Protein 8S4J (pdb70)

B-factor: mean 28.09, std 8.61, range [16.23, 78.94]

Secondary structure (DSSP, 8-state):
--SSEEEEE---TTSSHHHHHHHHHHHHHTTHHHH--EEEEE--S-HHHHHHHHHHTS-SEEEEEHHHHHHHHHT-GGGTTT---TTEEEEEEEEEEEEEEEE-TTS---SGGGGTTSEEE---TT-HHHHHHHHHHHHHT--GGGSSEEE---HHHHHHHHHTTS-SEEEEE--SS-HHHHHHHHHH--EEE---SHHHHHHHHH-TT-EEEEEPTTSSTT--S-EEEEEEEEEEEEETTS-HHHHHHHHHHHHTTHHHHTTSSGGGTT--HHHHHHTT--SPBPHHHHHHHHHTTS--

Radius of gyration: 18.7 Å; Cα contacts (8 Å, |Δi|>4): 759; chains: 1; bounding box: 45×55×41 Å

Nearest PDB structures (foldseek):
  8s4j-assembly1_A  TM=1.003E+00  e=7.486E-71  Vibrio cholerae
  1us5-assembly1_A  TM=9.492E-01  e=5.398E-37  Thermus thermophilus HB8
  4ddd-assembly1_A  TM=9.194E-01  e=1.139E-36  Ehrlichia chaffeensis str. Arkansas
  5me4-assembly1_A  TM=6.360E-01  e=2.686E-08  Stutzerimonas stutzeri
  5wtd-assembly1_A  TM=3.819E-01  e=2.369E-06  Homo sapiens

Sequence (300 aa):
RAQDFITTIGTGSSVTGVYYPTGGAICKLVNKDRKDHNIRCSSVESSTGGSIYNVNTIRSGELDFGIVQSDWQYHGYNGTSEFAEQQGPYKKLRAVFSMHTEPFNIIARADSGIENVKKDLAGKRVNIGNPGSGDRATMQVVMDAFGWNNDSFKLAAEELKGSERSSQQALCCDDNNKIDAFIIYMVGHPNGAIKEEATTTTSSCCAAAAKLVPATGPPEIEKIVANNPYYYAYSVVVPAGMYSSGTDQEVKSFGVAATLVTTEEVSEAVVYNLTKAVFENFDTFTRLHPAFANLKKEDMVTAGNSIPPLHPGAVKYYKEAGLIK

Solvent-accessible surface area: 12190 Å² total

InterPro domains:
  IPR011852 TRAP transporter solute receptor, TAXI family [PF16868] (36-325)
  IPR011852 TRAP transporter solute receptor, TAXI family [PTHR42941] (4-326)
  IPR011852 TRAP transporter solute receptor, TAXI family [TIGR02122] (16-325)

Organism: Vibrio cholerae (NCBI:txid666)

Structure (mmCIF, N/CA/C/O backbone):
data_8S4J
#
_entry.id   8S4J
#
_cell.length_a   126.660
_cell.length_b   126.660
_cell.length_c   180.280
_cell.angle_alpha   90.000
_cell.angle_beta   90.000
_cell.angle_gamma   120.000
#
_symmetry.space_group_name_H-M   'H 3 2'
#
loop_
_entity.id
_entity.type
_entity.pdbx_description
1 polymer 'TAXI family TRAP transporter solute-binding subunit'
2 non-polymer 'GLUTAMIC ACID'
3 non-polymer 'SODIUM ION'
4 water water
#
loop_
_atom_site.group_PDB
_atom_site.id
_atom_site.type_symbol
_atom_site.label_atom_id
_atom_site.label_alt_id
_atom_site.label_comp_id
_atom_site.label_asym_id
_atom_site.label_entity_id
_atom_site.label_seq_id
_atom_site.pdbx_PDB_ins_code
_atom_site.Cartn_x
_atom_site.Cartn_y
_atom_site.Cartn_z
_atom_site.occupancy
_atom_site.B_iso_or_equiv
_atom_site.auth_seq_id
_atom_site.auth_comp_id
_atom_site.auth_asym_id
_atom_site.auth_atom_id
_atom_site.pdbx_PDB_model_num
ATOM 1 N N . ARG A 1 1 ? -41.24244 -19.88922 1.31521 1.000 50.27346 29 ARG A N 1
ATOM 2 C CA . ARG A 1 1 ? -40.16314 -19.89594 2.30368 1.000 42.74653 29 ARG A CA 1
ATOM 3 C C . ARG A 1 1 ? -39.98754 -18.52369 2.95889 1.000 54.41875 29 ARG A C 1
ATOM 4 O O . ARG A 1 1 ? -39.25482 -17.66917 2.44484 1.000 49.00812 29 ARG A O 1
ATOM 12 N N . ALA A 1 2 ? -40.63315 -18.31827 4.10112 1.000 35.96044 30 ALA A N 1
ATOM 13 C CA . ALA A 1 2 ? -40.47474 -17.06982 4.82492 1.000 35.10316 30 ALA A CA 1
ATOM 14 C C . ALA A 1 2 ? -39.17198 -17.05964 5.61246 1.000 28.33177 30 ALA A C 1
ATOM 15 O O . ALA A 1 2 ? -38.68043 -18.09649 6.07404 1.000 36.34042 30 ALA A O 1
ATOM 17 N N . GLN A 1 3 ? -38.63373 -15.85593 5.78096 1.000 26.65816 31 GLN A N 1
ATOM 18 C CA . GLN A 1 3 ? -37.40932 -15.60980 6.52039 1.000 28.78361 31 GLN A CA 1
ATOM 19 C C . GLN A 1 3 ? -37.66974 -15.53552 8.01651 1.000 31.69737 31 GLN A C 1
ATOM 20 O O . GLN A 1 3 ? -36.72722 -15.61578 8.81087 1.000 34.61681 31 GLN A O 1
ATOM 26 N N . ASP A 1 4 ? -38.93357 -15.37211 8.40986 1.000 28.13653 32 ASP A N 1
ATOM 27 C CA . ASP A 1 4 ? -39.27057 -15.02396 9.78142 1.000 25.35459 32 ASP A CA 1
ATOM 28 C C . ASP A 1 4 ? -40.25388 -16.00319 10.41024 1.000 26.36101 32 ASP A C 1
ATOM 29 O O . ASP A 1 4 ? -40.72457 -15.75799 11.52609 1.000 26.91096 32 ASP A O 1
ATOM 34 N N . PHE A 1 5 ? -40.57640 -17.09741 9.73379 1.000 24.63958 33 PHE A N 1
ATOM 35 C CA . PHE A 1 5 ? -41.47919 -18.09696 10.28663 1.000 23.89040 33 PHE A CA 1
ATOM 36 C C . PHE A 1 5 ? -41.11885 -19.44121 9.68205 1.000 23.88379 33 PHE A C 1
ATOM 37 O O . PHE A 1 5 ? -41.02535 -19.55922 8.45455 1.000 26.50207 33 PHE A O 1
ATOM 45 N N . ILE A 1 6 ? -40.90567 -20.44573 10.53023 1.000 23.52063 34 ILE A N 1
ATOM 46 C CA . ILE A 1 6 ? -40.55922 -21.78018 10.05707 1.000 21.44944 34 ILE A CA 1
ATOM 47 C C . ILE A 1 6 ? -41.42112 -22.80766 10.77376 1.000 25.91106 34 ILE A C 1
ATOM 48 O O . ILE A 1 6 ? -41.86545 -22.59941 11.90679 1.000 23.96318 34 ILE A O 1
ATOM 53 N N . THR A 1 7 ? -41.65122 -23.92962 10.10244 1.000 22.35319 35 THR A N 1
ATOM 54 C CA A THR A 1 7 ? -42.42590 -25.03447 10.64660 0.721 19.94463 35 THR A CA 1
ATOM 55 C CA B THR A 1 7 ? -42.42177 -25.03581 10.65486 0.279 20.07717 35 THR A CA 1
ATOM 56 C C . THR A 1 7 ? -41.58261 -26.30083 10.59334 1.000 23.43068 35 THR A C 1
ATOM 57 O O . THR A 1 7 ? -40.99059 -26.60016 9.55737 1.000 23.31039 35 THR A O 1
ATOM 64 N N . ILE A 1 8 ? -41.54051 -27.04238 11.69648 1.000 21.10685 36 ILE A N 1
ATOM 65 C CA . ILE A 1 8 ? -40.80886 -28.30607 11.77831 1.000 20.19278 36 ILE A CA 1
ATOM 66 C C . ILE A 1 8 ? -41.82371 -29.44515 11.82892 1.000 24.09565 36 ILE A C 1
ATOM 67 O O . ILE A 1 8 ? -42.61665 -29.53130 12.77258 1.000 21.03368 36 ILE A O 1
ATOM 72 N N . GLY A 1 9 ? -41.78741 -30.34289 10.84353 1.000 18.94106 37 GLY A N 1
ATOM 73 C CA . GLY A 1 9 ? -42.62702 -31.54789 10.91155 1.000 18.89547 37 GLY A CA 1
ATOM 74 C C . GLY A 1 9 ? -41.98431 -32.62460 11.78188 1.000 22.28199 37 GLY A C 1
ATOM 75 O O . GLY A 1 9 ? -40.77106 -32.81798 11.76527 1.000 22.13617 37 GLY A O 1
ATOM 76 N N . THR A 1 10 ? -42.81546 -33.32880 12.56932 1.000 17.69530 38 THR A N 1
ATOM 77 C CA . THR A 1 10 ? -42.26229 -34.27272 13.54377 1.000 18.63531 38 THR A CA 1
ATOM 78 C C . THR A 1 10 ? -42.87828 -35.66788 13.43752 1.000 20.56233 38 THR A C 1
ATOM 79 O O . THR A 1 10 ? -42.52698 -36.43407 12.53432 1.000 20.29563 38 THR A O 1
ATOM 83 N N . GLY A 1 11 ? -43.75299 -36.03367 14.36369 1.000 18.90081 39 GLY A N 1
ATOM 84 C CA . GLY A 1 11 ? -44.36916 -37.34138 14.36782 1.000 18.48534 39 GLY A CA 1
ATOM 85 C C . GLY A 1 11 ? -45.59704 -37.31338 15.26066 1.000 21.80856 39 GLY A C 1
ATOM 86 O O . GLY A 1 11 ? -46.16508 -36.25277 15.51334 1.000 21.92469 39 GLY A O 1
ATOM 87 N N . SER A 1 12 ? -46.00270 -38.49407 15.72762 1.000 19.59606 40 SER A N 1
ATOM 88 C CA A SER A 1 12 ? -47.15004 -38.58387 16.62662 0.348 24.45201 40 SER A CA 1
ATOM 89 C CA B SER A 1 12 ? -47.15858 -38.57048 16.61502 0.652 24.47478 40 SER A CA 1
ATOM 90 C C . SER A 1 12 ? -46.83657 -37.92954 17.96437 1.000 25.79409 40 SER A C 1
ATOM 91 O O . SER A 1 12 ? -45.68466 -37.89552 18.41254 1.000 22.26623 40 SER A O 1
ATOM 96 N N . VAL A 1 13 ? -47.88103 -37.41658 18.62481 1.000 22.69419 41 VAL A N 1
ATOM 97 C CA . VAL A 1 13 ? -47.65001 -36.64301 19.83864 1.000 24.27635 41 VAL A CA 1
ATOM 98 C C . VAL A 1 13 ? -47.10852 -37.44627 21.01065 1.000 23.75568 41 VAL A C 1
ATOM 99 O O . VAL A 1 13 ? -46.64356 -36.83084 21.97777 1.000 27.34248 41 VAL A O 1
ATOM 103 N N . THR A 1 14 ? -47.12124 -38.78348 20.98997 1.000 23.17155 42 THR A N 1
ATOM 104 C CA . THR A 1 14 ? -46.52279 -39.51235 22.10408 1.000 21.73276 42 THR A CA 1
ATOM 105 C C . THR A 1 14 ? -45.20238 -40.18961 21.72697 1.000 22.58340 42 THR A C 1
ATOM 106 O O . THR A 1 14 ? -44.71680 -41.05433 22.46668 1.000 24.62933 42 THR A O 1
ATOM 110 N N . GLY A 1 15 ? -44.59288 -39.77642 20.61387 1.000 22.73774 43 GLY A N 1
ATOM 111 C CA . GLY A 1 15 ? -43.24679 -40.19150 20.26534 1.000 20.69102 43 GLY A CA 1
ATOM 112 C C . GLY A 1 15 ? -42.19141 -39.22715 20.77261 1.000 22.26876 43 GLY A C 1
ATOM 113 O O . GLY A 1 15 ? -42.41904 -38.43886 21.69847 1.000 21.04217 43 GLY A O 1
ATOM 114 N N . VAL A 1 16 ? -40.99261 -39.32307 20.17972 1.000 19.09237 44 VAL A N 1
ATOM 115 C CA . VAL A 1 16 ? -39.90441 -38.42829 20.58496 1.000 20.01739 44 VAL A CA 1
ATOM 116 C C . VAL A 1 16 ? -39.75928 -37.26568 19.60275 1.000 18.16741 44 VAL A C 1
ATOM 117 O O . VAL A 1 16 ? -39.36804 -36.16134 19.99129 1.000 18.66121 44 VAL A O 1
ATOM 121 N N . TYR A 1 17 ? -40.06294 -37.48021 18.32196 1.000 19.11028 45 TYR A N 1
ATOM 122 C CA . TYR A 1 17 ? -39.90944 -36.38975 17.35621 1.000 19.28985 45 TYR A CA 1
ATOM 123 C C . TYR A 1 17 ? -40.70383 -35.14847 17.75998 1.000 19.63812 45 TYR A C 1
ATOM 124 O O . TYR A 1 17 ? -40.22318 -34.01831 17.63983 1.000 19.77984 45 TYR A O 1
ATOM 133 N N . TYR A 1 18 ? -41.95909 -35.34032 18.17183 1.000 18.76133 46 TYR A N 1
ATOM 134 C CA . TYR A 1 18 ? -42.79751 -34.19753 18.52420 1.000 19.77912 46 TYR A CA 1
ATOM 135 C C . TYR A 1 18 ? -42.18009 -33.34153 19.62961 1.000 19.75608 46 TYR A C 1
ATOM 136 O O . TYR A 1 18 ? -42.00671 -32.12889 19.41360 1.000 19.28128 46 TYR A O 1
ATOM 145 N N . PRO A 1 19 ? -41.80565 -33.87069 20.80105 1.000 19.45033 47 PRO A N 1
ATOM 146 C CA . PRO A 1 19 ? -41.14277 -32.99886 21.77943 1.000 21.64024 47 PRO A CA 1
ATOM 147 C C . PRO A 1 19 ? -39.77197 -32.52077 21.32314 1.000 22.69742 47 PRO A C 1
ATOM 148 O O . PRO A 1 19 ? -39.33350 -31.46026 21.77800 1.000 22.54099 47 PRO A O 1
ATOM 152 N N . THR A 1 20 ? -39.09857 -33.25262 20.42554 1.000 19.43838 48 THR A N 1
ATOM 153 C CA . THR A 1 20 ? -37.83978 -32.76870 19.84694 1.000 22.25170 48 THR A CA 1
ATOM 154 C C . THR A 1 20 ? -38.06037 -31.48927 19.06197 1.000 18.80895 48 THR A C 1
ATOM 155 O O . THR A 1 20 ? -37.29690 -30.52122 19.19445 1.000 21.59111 48 THR A O 1
ATOM 159 N N . GLY A 1 21 ? -39.08983 -31.47075 18.21780 1.000 19.16563 49 GLY A N 1
ATOM 160 C CA . GLY A 1 21 ? -39.42190 -30.25220 17.50562 1.000 21.92275 49 GLY A CA 1
ATOM 161 C C . GLY A 1 21 ? -39.71753 -29.11866 18.46491 1.000 22.07712 49 GLY A C 1
ATOM 162 O O . GLY A 1 21 ? -39.29873 -27.98173 18.24547 1.000 20.19783 49 GLY A O 1
ATOM 163 N N . GLY A 1 22 ? -40.43258 -29.42258 19.54762 1.000 21.08368 50 GLY A N 1
ATOM 164 C CA . GLY A 1 22 ? -40.72344 -28.39988 20.54259 1.000 21.46458 50 GLY A CA 1
ATOM 165 C C . GLY A 1 22 ? -39.47050 -27.82670 21.17832 1.000 21.01995 50 GLY A C 1
ATOM 166 O O . GLY A 1 22 ? -39.37409 -26.61905 21.39963 1.000 23.20609 50 GLY A O 1
ATOM 167 N N . ALA A 1 23 ? -38.49038 -28.68658 21.46374 1.000 19.72006 51 ALA A N 1
ATOM 168 C CA . ALA A 1 23 ? -37.24039 -28.25184 22.08224 1.000 22.98655 51 ALA A CA 1
ATOM 169 C C . ALA A 1 23 ? -36.45121 -27.35868 21.13668 1.000 22.93717 51 ALA A C 1
ATOM 170 O O . ALA A 1 23 ? -35.95703 -26.29413 21.53146 1.000 20.82063 51 ALA A O 1
ATOM 172 N N . ILE A 1 24 ? -36.33119 -27.78118 19.87467 1.000 19.97833 52 ILE A N 1
ATOM 173 C CA . ILE A 1 24 ? -35.64978 -26.96687 18.87399 1.000 19.49496 52 ILE A CA 1
ATOM 174 C C . ILE A 1 24 ? -36.33195 -25.61596 18.72441 1.000 19.71416 52 ILE A C 1
ATOM 175 O O . ILE A 1 24 ? -35.67813 -24.56889 18.72530 1.000 21.95223 52 ILE A O 1
ATOM 180 N N . CYS A 1 25 ? -37.66015 -25.61781 18.58323 1.000 20.57250 53 CYS A N 1
ATOM 181 C CA . CYS A 1 25 ? -38.37057 -24.35514 18.42490 1.000 19.25430 53 CYS A CA 1
ATOM 182 C C . CYS A 1 25 ? -38.23058 -23.46670 19.65566 1.000 21.65580 53 CYS A C 1
ATOM 183 O O . CYS A 1 25 ? -38.15292 -22.24112 19.52487 1.000 22.13859 53 CYS A O 1
ATOM 186 N N . LYS A 1 26 ? -38.21865 -24.05137 20.86099 1.000 22.78947 54 LYS A N 1
ATOM 187 C CA . LYS A 1 26 ? -38.01439 -23.22075 22.04729 1.000 19.12021 54 LYS A CA 1
ATOM 188 C C . LYS A 1 26 ? -36.68419 -22.48837 21.97764 1.000 24.54441 54 LYS A C 1
ATOM 189 O O . LYS A 1 26 ? -36.60496 -21.29623 22.29321 1.000 23.49437 54 LYS A O 1
ATOM 195 N N . LEU A 1 27 ? -35.62392 -23.18400 21.54871 1.000 20.93742 55 LEU A N 1
ATOM 196 C CA . LEU A 1 27 ? -34.31734 -22.53933 21.50023 1.000 19.95049 55 LEU A CA 1
ATOM 197 C C . LEU A 1 27 ? -34.22794 -21.51377 20.37343 1.000 25.25397 55 LEU A C 1
ATOM 198 O O . LEU A 1 27 ? -33.48239 -20.52827 20.49158 1.000 23.79809 55 LEU A O 1
ATOM 203 N N . VAL A 1 28 ? -34.96266 -21.71913 19.27774 1.000 21.19906 56 VAL A N 1
ATOM 204 C CA . VAL A 1 28 ? -35.04394 -20.68947 18.24998 1.000 19.80344 56 VAL A CA 1
ATOM 205 C C . VAL A 1 28 ? -35.84101 -19.49738 18.75820 1.000 25.27836 56 VAL A C 1
ATOM 206 O O . VAL A 1 28 ? -35.40930 -18.34456 18.64105 1.000 23.20513 56 VAL A O 1
ATOM 210 N N . ASN A 1 29 ? -37.01834 -19.76206 19.33473 1.000 20.70589 57 ASN A N 1
ATOM 211 C CA . ASN A 1 29 ? -37.93123 -18.68030 19.68411 1.000 21.31439 57 ASN A CA 1
ATOM 212 C C . ASN A 1 29 ? -37.39486 -17.77115 20.77440 1.000 20.75059 57 ASN A C 1
ATOM 213 O O . ASN A 1 29 ? -37.83300 -16.61787 20.85338 1.000 23.41024 57 ASN A O 1
ATOM 218 N N . LYS A 1 30 ? -36.48616 -18.25241 21.62594 1.000 20.94135 58 LYS A N 1
ATOM 219 C CA . LYS A 1 30 ? -36.03628 -17.40452 22.72826 1.000 25.44207 58 LYS A CA 1
ATOM 220 C C . LYS A 1 30 ? -35.28381 -16.17554 22.23861 1.000 28.26389 58 LYS A C 1
ATOM 221 O O . LYS A 1 30 ? -35.18580 -15.19486 22.98052 1.000 27.13990 58 LYS A O 1
ATOM 227 N N . ASP A 1 31 ? -34.77026 -16.18843 21.00603 1.000 24.79884 59 ASP A N 1
ATOM 228 C CA . ASP A 1 31 ? -34.08951 -15.02249 20.45138 1.000 27.23424 59 ASP A CA 1
ATOM 229 C C . ASP A 1 31 ? -34.83338 -14.41152 19.27273 1.000 27.53841 59 ASP A C 1
ATOM 230 O O . ASP A 1 31 ? -34.22484 -13.70274 18.45981 1.000 27.48481 59 ASP A O 1
ATOM 235 N N . ARG A 1 32 ? -36.14561 -14.64635 19.17759 1.000 23.81603 60 ARG A N 1
ATOM 236 C CA . ARG A 1 32 ? -36.91096 -14.14257 18.04914 1.000 22.63449 60 ARG A CA 1
ATOM 237 C C . ARG A 1 32 ? -36.88816 -12.62082 17.96092 1.000 27.58169 60 ARG A C 1
ATOM 238 O O . ARG A 1 32 ? -37.06577 -12.07427 16.86680 1.000 27.57764 60 ARG A O 1
ATOM 246 N N . LYS A 1 33 ? -36.66532 -11.91934 19.07287 1.000 29.55398 61 LYS A N 1
ATOM 247 C CA . LYS A 1 33 ? -36.58878 -10.46538 18.98364 1.000 34.56316 61 LYS A CA 1
ATOM 248 C C . LYS A 1 33 ? -35.31110 -10.00082 18.29888 1.000 35.41435 61 LYS A C 1
ATOM 249 O O . LYS A 1 33 ? -35.24807 -8.84795 17.85468 1.000 39.93378 61 LYS A O 1
ATOM 255 N N . ASP A 1 34 ? -34.31137 -10.87883 18.18261 1.000 30.46640 62 ASP A N 1
ATOM 256 C CA . ASP A 1 34 ? -33.05168 -10.58499 17.50394 1.000 34.30615 62 ASP A CA 1
ATOM 257 C C . ASP A 1 34 ? -33.05281 -11.09054 16.06512 1.000 36.43108 62 ASP A C 1
ATOM 258 O O . ASP A 1 34 ? -32.88344 -10.29859 15.13402 1.000 36.50626 62 ASP A O 1
ATOM 263 N N . HIS A 1 35 ? -33.23738 -12.40120 15.86036 1.000 27.98549 63 HIS A N 1
ATOM 264 C CA . HIS A 1 35 ? -33.14356 -12.95424 14.51266 1.000 25.30790 63 HIS A CA 1
ATOM 265 C C . HIS A 1 35 ? -34.47988 -12.99811 13.78452 1.000 28.79085 63 HIS A C 1
ATOM 266 O O . HIS A 1 35 ? -34.50605 -13.34371 12.59859 1.000 27.88192 63 HIS A O 1
ATOM 273 N N . ASN A 1 36 ? -35.57491 -12.63190 14.45066 1.000 25.66158 64 ASN A N 1
ATOM 274 C CA . ASN A 1 36 ? -36.91075 -12.47591 13.87561 1.000 25.1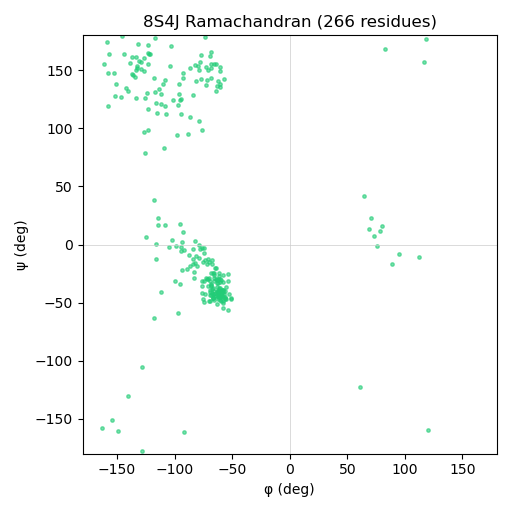3310 64 ASN A CA 1
ATOM 275 C C . ASN A 1 36 ? -37.55188 -13.79081 13.45384 1.000 25.49553 64 ASN A C 1
ATOM 276 O O . ASN A 1 36 ? -38.55100 -13.76085 12.74301 1.000 28.23623 64 ASN A O 1
ATOM 281 N N . ILE A 1 37 ? -37.01903 -14.94442 13.85642 1.000 22.48885 65 ILE A N 1
ATOM 282 C CA . ILE A 1 37 ? -37.58392 -16.23252 13.44472 1.000 22.60765 65 ILE A CA 1
ATOM 283 C C . ILE A 1 37 ? -38.50938 -16.76280 14.53228 1.000 23.22301 65 ILE A C 1
ATOM 284 O O . ILE A 1 37 ? -38.06321 -17.04390 15.65190 1.000 23.55891 65 ILE A O 1
ATOM 289 N N . ARG A 1 38 ? -39.77647 -16.95805 14.17480 1.000 22.51389 66 ARG A N 1
ATOM 290 C CA . ARG A 1 38 ? -40.73506 -17.70996 14.97750 1.000 23.61787 66 ARG A CA 1
ATOM 291 C C . ARG A 1 38 ? -40.78231 -19.14269 14.46377 1.000 23.08950 66 ARG A C 1
ATOM 292 O O . ARG A 1 38 ? -40.91779 -19.37377 13.25422 1.000 23.53862 66 ARG A O 1
ATOM 300 N N . CYS A 1 39 ? -40.64584 -20.09502 15.37955 1.000 20.89497 67 CYS A N 1
ATOM 301 C CA . CYS A 1 39 ? -40.56760 -21.51359 15.06021 1.000 21.21464 67 CYS A CA 1
ATOM 302 C C . CYS A 1 39 ? -41.82130 -22.21522 15.56998 1.000 23.67253 67 CYS A C 1
ATOM 303 O O . CYS A 1 39 ? -42.18479 -22.07725 16.75205 1.000 22.62785 67 CYS A O 1
ATOM 306 N N . SER A 1 40 ? -42.46226 -22.98382 14.69206 1.000 21.16011 68 SER A N 1
ATOM 307 C CA A SER A 1 40 ? -43.66804 -23.72410 15.02945 0.571 21.88572 68 SER A CA 1
ATOM 308 C CA B SER A 1 40 ? -43.67808 -23.71944 15.00571 0.429 21.90790 68 SER A CA 1
ATOM 309 C C . SER A 1 40 ? -43.48088 -25.20209 14.71498 1.000 27.89305 68 SER A C 1
ATOM 310 O O . SER A 1 40 ? -42.75377 -25.57418 13.78926 1.000 24.08502 68 SER A O 1
ATOM 315 N N . VAL A 1 41 ? -44.14341 -26.04695 15.50633 1.000 23.28192 69 VAL A N 1
ATOM 316 C CA . VAL A 1 41 ? -44.05607 -27.50143 15.38370 1.000 21.93439 69 VAL A CA 1
ATOM 317 C C . VAL A 1 41 ? -45.37879 -28.04272 14.86524 1.000 27.28502 69 VAL A C 1
ATOM 318 O O . VAL A 1 41 ? -46.45091 -27.61851 15.31166 1.000 27.40356 69 VAL A O 1
ATOM 322 N N . GLU A 1 42 ? -45.30614 -29.00061 13.94326 1.000 24.94817 70 GLU A N 1
ATOM 323 C CA . GLU A 1 42 ? -46.46902 -29.77551 13.52334 1.000 24.94880 70 GLU A CA 1
ATOM 324 C C . GLU A 1 42 ? -46.27907 -31.24248 13.86958 1.000 24.76797 70 GLU A C 1
ATOM 325 O O . GLU A 1 42 ? -45.23136 -31.82518 13.56484 1.000 22.96244 70 GLU A O 1
ATOM 331 N N . SER A 1 43 ? -47.28617 -31.84376 14.49600 1.000 22.81365 71 SER A N 1
ATOM 332 C CA A SER A 1 43 ? -47.32980 -33.29724 14.55777 0.825 20.26248 71 SER A CA 1
ATOM 333 C CA B SER A 1 43 ? -47.34208 -33.29658 14.55816 0.175 20.39389 71 SER A CA 1
ATOM 334 C C . SER A 1 43 ? -47.71709 -33.83720 13.18269 1.000 22.01745 71 SER A C 1
ATOM 335 O O . SER A 1 43 ? -48.52897 -33.24162 12.46475 1.000 22.43204 71 SER A O 1
ATOM 340 N N . THR A 1 44 ? -47.09659 -34.94629 12.78539 1.000 20.40169 72 THR A N 1
ATOM 341 C CA . THR A 1 44 ? -47.27989 -35.46212 11.43125 1.000 21.65863 72 THR A CA 1
ATOM 342 C C . THR A 1 44 ? -47.23648 -36.98246 11.44920 1.000 21.20149 72 THR A C 1
ATOM 343 O O . THR A 1 44 ? -46.98980 -37.61068 12.48097 1.000 20.00208 72 THR A O 1
ATOM 347 N N . GLY A 1 45 ? -47.40751 -37.57177 10.26462 1.000 20.49852 73 GLY A N 1
ATOM 348 C CA . GLY A 1 45 ? -47.30982 -39.01724 10.12724 1.000 20.43301 73 GLY A CA 1
ATOM 349 C C . GLY A 1 45 ? -45.90870 -39.58909 10.26995 1.000 19.98498 73 GLY A C 1
ATOM 350 O O . GLY A 1 45 ? -45.77673 -40.81048 10.38699 1.000 21.48455 73 GLY A O 1
ATOM 351 N N . GLY A 1 46 ? -44.86970 -38.75198 10.25945 1.000 19.29558 74 GLY A N 1
ATOM 352 C CA . GLY A 1 46 ? -43.50992 -39.26167 10.42410 1.000 20.05785 74 GLY A CA 1
ATOM 353 C C . GLY A 1 46 ? -42.58757 -38.96931 9.24250 1.000 18.66046 74 GLY A C 1
ATOM 354 O O . GLY A 1 46 ? -42.86967 -38.07567 8.44415 1.000 19.62743 74 GLY A O 1
ATOM 355 N N . SER A 1 47 ? -41.50461 -39.74924 9.13156 1.000 19.87821 75 SER A N 1
ATOM 356 C CA . SER A 1 47 ? -40.37806 -39.41318 8.25490 1.000 18.49266 75 SER A CA 1
ATOM 357 C C . SER A 1 47 ? -40.80121 -39.21359 6.81604 1.000 20.96846 75 SER A C 1
ATOM 358 O O . SER A 1 47 ? -40.30840 -38.29768 6.14835 1.000 19.21585 75 SER A O 1
ATOM 361 N N . ILE A 1 48 ? -41.63329 -40.11936 6.28588 1.000 19.22459 76 ILE A N 1
ATOM 362 C CA . ILE A 1 48 ? -41.92358 -40.08940 4.85086 1.000 20.08320 76 ILE A CA 1
ATOM 363 C C . ILE A 1 48 ? -42.76471 -38.86586 4.51012 1.000 23.18617 76 ILE A C 1
ATOM 364 O O . ILE A 1 48 ? -42.45410 -38.10421 3.58359 1.000 21.16508 76 ILE A O 1
ATOM 369 N N . TYR A 1 49 ? -43.83733 -38.64738 5.27050 1.000 21.97837 77 TYR A N 1
ATOM 370 C CA . TYR A 1 49 ? -44.59983 -37.41346 5.14568 1.000 21.35162 77 TYR A CA 1
ATOM 371 C C . TYR A 1 49 ? -43.69979 -36.19343 5.26105 1.000 19.58079 77 TYR A C 1
ATOM 372 O O . TYR A 1 49 ? -43.87169 -35.21193 4.53151 1.000 20.05346 77 TYR A O 1
ATOM 381 N N . ASN A 1 50 ? -42.75255 -36.21467 6.20482 1.000 19.60850 78 ASN A N 1
ATOM 382 C CA . ASN A 1 50 ? -41.95324 -35.01569 6.45050 1.000 20.09793 78 ASN A CA 1
ATOM 383 C C . ASN A 1 50 ? -41.09528 -34.67546 5.24207 1.000 21.17459 78 ASN A C 1
ATOM 384 O O . ASN A 1 50 ? -41.02701 -33.50920 4.83810 1.000 20.04946 78 ASN A O 1
ATOM 389 N N . VAL A 1 51 ? -40.43877 -35.67837 4.64145 1.000 20.90236 79 VAL A N 1
ATOM 390 C CA . VAL A 1 51 ? -39.65295 -35.40552 3.43447 1.000 20.45192 79 VAL A CA 1
ATOM 391 C C . VAL A 1 51 ? -40.55383 -34.86282 2.33223 1.000 20.06727 79 VAL A C 1
ATOM 392 O O . VAL A 1 51 ? -40.23305 -33.86147 1.67440 1.000 22.73978 79 VAL A O 1
ATOM 396 N N . ASN A 1 52 ? -41.69010 -35.53118 2.10134 1.000 19.45395 80 ASN A N 1
ATOM 397 C CA . ASN A 1 52 ? -42.55003 -35.16966 0.98011 1.000 20.76081 80 ASN A CA 1
ATOM 398 C C . ASN A 1 52 ? -43.15200 -33.79040 1.16839 1.000 23.43671 80 ASN A C 1
ATOM 399 O O . ASN A 1 52 ? -43.45826 -33.09930 0.18769 1.000 23.57611 80 ASN A O 1
ATOM 404 N N . THR A 1 53 ? -43.34219 -33.37404 2.41684 1.000 21.36722 81 THR A N 1
ATOM 405 C CA . THR A 1 53 ? -44.03475 -32.11916 2.66644 1.000 22.26367 81 THR A CA 1
ATOM 406 C C . THR A 1 53 ? -43.06647 -30.95036 2.80461 1.000 25.65897 81 THR A C 1
ATOM 407 O O . THR A 1 53 ? -43.46368 -29.80227 2.57563 1.000 24.74160 81 THR A O 1
ATOM 411 N N . ILE A 1 54 ? -41.79488 -31.20511 3.13617 1.000 20.90154 82 ILE A N 1
ATOM 412 C CA . ILE A 1 54 ? -40.76778 -30.20810 2.85005 1.000 20.52729 82 ILE A CA 1
ATOM 413 C C . ILE A 1 54 ? -40.73555 -29.94503 1.35005 1.000 22.24431 82 ILE A C 1
ATOM 414 O O . ILE A 1 54 ? -40.69098 -28.79486 0.88936 1.000 24.32465 82 ILE A O 1
ATOM 419 N N . ARG A 1 55 ? -40.76360 -31.02424 0.56577 1.000 22.86984 83 ARG A N 1
ATOM 420 C CA . ARG A 1 55 ? -40.65228 -30.88918 -0.88260 1.000 23.86428 83 ARG A CA 1
ATOM 421 C C . ARG A 1 55 ? -41.81848 -30.09128 -1.45664 1.000 27.83659 83 ARG A C 1
ATOM 422 O O . ARG A 1 55 ? -41.62420 -29.23611 -2.32930 1.000 25.82687 83 ARG A O 1
ATOM 430 N N . SER A 1 56 ? -43.03581 -30.33905 -0.97230 1.000 23.33829 84 SER A N 1
ATOM 431 C CA . SER A 1 56 ? -44.19021 -29.64013 -1.52328 1.000 25.39138 84 SER A CA 1
ATOM 432 C C . SER A 1 56 ? -44.32601 -28.22027 -0.99134 1.000 28.11025 84 SER A C 1
ATOM 433 O O . SER A 1 56 ? -45.12020 -27.44970 -1.53784 1.000 28.74413 84 SER A O 1
ATOM 436 N N . GLY A 1 57 ? -43.56918 -27.84941 0.03965 1.000 27.79744 85 GLY A N 1
ATOM 437 C CA . GLY A 1 57 ? -43.44709 -26.46271 0.44935 1.000 25.15571 85 GLY A CA 1
ATOM 438 C C . GLY A 1 57 ? -44.06751 -26.11430 1.78771 1.000 26.19506 85 GLY A C 1
ATOM 439 O O . GLY A 1 57 ? -43.81777 -25.01226 2.28868 1.000 32.18681 85 GLY A O 1
ATOM 440 N N . GLU A 1 58 ? -44.85857 -27.00172 2.38510 1.000 26.44611 86 GLU A N 1
ATOM 441 C CA . GLU A 1 58 ? -45.59468 -26.66648 3.60068 1.000 29.31838 86 GLU A CA 1
ATOM 442 C C . GLU A 1 58 ? -44.77448 -26.83175 4.87165 1.000 36.58181 86 GLU A C 1
ATOM 443 O O . GLU A 1 58 ? -45.17588 -26.30701 5.91698 1.000 35.10897 86 GLU A O 1
ATOM 449 N N . LEU A 1 59 ? -43.65362 -27.55149 4.81680 1.000 23.29414 87 LEU A N 1
ATOM 450 C CA . LEU A 1 59 ? -42.72557 -27.66846 5.93927 1.000 23.49568 87 LEU A CA 1
ATOM 451 C C . LEU A 1 59 ? -41.37983 -27.09004 5.54226 1.000 27.86269 87 LEU A C 1
ATOM 452 O O . LEU A 1 59 ? -40.94376 -27.26242 4.40141 1.000 25.55008 87 LEU A O 1
ATOM 457 N N . ASP A 1 60 ? -40.71022 -26.42606 6.48335 1.000 21.59554 88 ASP A N 1
ATOM 458 C CA . ASP A 1 60 ? -39.35201 -25.95014 6.24040 1.000 21.52429 88 ASP A CA 1
ATOM 459 C C . ASP A 1 60 ? -38.29248 -26.91864 6.74374 1.000 26.03548 88 ASP A C 1
ATOM 460 O O . ASP A 1 60 ? -37.20728 -27.00372 6.15843 1.000 22.78636 88 ASP A O 1
ATOM 465 N N . PHE A 1 61 ? -38.57589 -27.61639 7.84011 1.000 20.45851 89 PHE A N 1
ATOM 466 C CA . PHE A 1 61 ? -37.68901 -28.61812 8.41157 1.000 20.50479 89 PHE A CA 1
ATOM 467 C C . PHE A 1 61 ? -38.51552 -29.84878 8.73064 1.000 20.35468 89 PHE A C 1
ATOM 468 O O . PHE A 1 61 ? -39.73632 -29.77847 8.85941 1.000 21.69845 89 PHE A O 1
ATOM 476 N N . GLY A 1 62 ? -37.83916 -30.97012 8.89232 1.000 19.93062 90 GLY A N 1
ATOM 477 C CA . GLY A 1 62 ? -38.51557 -32.20301 9.25483 1.000 19.44448 90 GLY A CA 1
ATOM 478 C C . GLY A 1 62 ? -37.55989 -33.10059 9.99765 1.000 23.71376 90 GLY A C 1
ATOM 479 O O . GLY A 1 62 ? -36.35013 -33.09258 9.74274 1.000 20.99620 90 GLY A O 1
ATOM 480 N N . ILE A 1 63 ? -38.09565 -33.87312 10.93555 1.000 18.42045 91 ILE A N 1
ATOM 481 C CA . ILE A 1 63 ? -37.29105 -34.87676 11.61103 1.000 18.85707 91 ILE A CA 1
ATOM 482 C C . ILE A 1 63 ? -37.49725 -36.19031 10.87075 1.000 21.02831 91 ILE A C 1
ATOM 483 O O . ILE A 1 63 ? -38.63159 -36.61530 10.62643 1.000 19.90004 91 ILE A O 1
ATOM 488 N N . VAL A 1 64 ? -36.39386 -36.79210 10.43662 1.000 16.95004 92 VAL A N 1
ATOM 489 C CA . VAL A 1 64 ? -36.42983 -37.87590 9.45394 1.000 16.22748 92 VAL A CA 1
ATOM 490 C C . VAL A 1 64 ? -35.35853 -38.88980 9.84193 1.000 16.57565 92 VAL A C 1
ATOM 491 O O . VAL A 1 64 ? -34.23116 -38.50319 10.17342 1.000 19.59581 92 VAL A O 1
ATOM 495 N N . GLN A 1 65 ? -35.70428 -40.17785 9.80805 1.000 17.89309 93 GLN A N 1
ATOM 496 C CA . GLN A 1 65 ? -34.72068 -41.22334 10.08805 1.000 16.35130 93 GLN A CA 1
ATOM 497 C C . GLN A 1 65 ? -33.57433 -41.17075 9.08390 1.000 17.30624 93 GLN A C 1
ATOM 498 O O . GLN A 1 65 ? -33.75124 -40.76884 7.92719 1.000 19.80698 93 GLN A O 1
ATOM 504 N N . SER A 1 66 ? -32.40339 -41.64090 9.52843 1.000 19.67687 94 SER A N 1
ATOM 505 C CA . SER A 1 66 ? -31.22692 -41.58647 8.66794 1.000 19.85342 94 SER A CA 1
ATOM 506 C C . SER A 1 66 ? -31.39954 -42.44123 7.41499 1.000 23.13468 94 SER A C 1
ATOM 507 O O . SER A 1 66 ? -30.84755 -42.09420 6.35625 1.000 19.92684 94 SER A O 1
ATOM 510 N N . ASP A 1 67 ? -32.16182 -43.54200 7.48054 1.000 19.57869 95 ASP A N 1
ATOM 511 C CA . ASP A 1 67 ? -32.37877 -44.27705 6.23421 1.000 20.76301 95 ASP A CA 1
ATOM 512 C C . ASP A 1 67 ? -33.26257 -43.48670 5.27240 1.000 25.03231 95 ASP A C 1
ATOM 513 O O . ASP A 1 67 ? -32.97721 -43.43527 4.06927 1.000 21.59762 95 ASP A O 1
ATOM 518 N N . TRP A 1 68 ? -34.29681 -42.80045 5.77121 1.000 18.81681 96 TRP A N 1
ATOM 519 C CA . TRP A 1 68 ? -35.13674 -42.03813 4.84467 1.000 18.90046 96 TRP A CA 1
ATOM 520 C C . TRP A 1 68 ? -34.53267 -40.69012 4.45688 1.000 17.10015 96 TRP A C 1
ATOM 521 O O . TRP A 1 68 ? -34.91868 -40.13645 3.41716 1.000 20.31171 96 TRP A O 1
ATOM 532 N N . GLN A 1 69 ? -33.56306 -40.17859 5.22346 1.000 19.73662 97 GLN A N 1
ATOM 533 C CA . GLN A 1 69 ? -32.76555 -39.05515 4.73827 1.000 18.79911 97 GLN A CA 1
ATOM 534 C C . GLN A 1 69 ? -32.07442 -39.43606 3.43299 1.000 21.74741 97 GLN A C 1
ATOM 535 O O . GLN A 1 69 ? -32.14952 -38.71250 2.43195 1.000 21.02826 97 GLN A O 1
ATOM 541 N N . TYR A 1 70 ? -31.40446 -40.59057 3.43924 1.000 20.55438 98 TYR A N 1
ATOM 542 C CA . TYR A 1 70 ? -30.68040 -41.06973 2.26343 1.000 25.14905 98 TYR A CA 1
ATOM 543 C C . TYR A 1 70 ? -31.62353 -41.33990 1.10307 1.000 22.15227 98 TYR A C 1
ATOM 544 O O . TYR A 1 70 ? -31.39225 -40.88318 -0.02666 1.000 21.19370 98 TYR A O 1
ATOM 553 N N . HIS A 1 71 ? -32.68253 -42.11543 1.34712 1.000 20.00163 99 HIS A N 1
ATOM 554 C CA . HIS A 1 71 ? -33.57061 -42.48213 0.24810 1.000 21.25638 99 HIS A CA 1
ATOM 555 C C . HIS A 1 71 ? -34.43357 -41.31818 -0.22591 1.000 21.41643 99 HIS A C 1
ATOM 556 O O . HIS A 1 71 ? -34.82667 -41.28676 -1.40020 1.000 20.45140 99 HIS A O 1
ATOM 563 N N . GLY A 1 72 ? -34.75311 -40.36414 0.64960 1.000 21.81173 100 GLY A N 1
ATOM 564 C CA . GLY A 1 72 ? -35.52207 -39.21148 0.19618 1.000 21.17665 100 GLY A CA 1
ATOM 565 C C . GLY A 1 72 ? -34.72784 -38.35250 -0.76998 1.000 20.75878 100 GLY A C 1
ATOM 566 O O . GLY A 1 72 ? -35.25150 -37.88106 -1.78208 1.000 23.97405 100 GLY A O 1
ATOM 567 N N . TYR A 1 73 ? -33.45673 -38.13940 -0.45782 1.000 20.02941 101 TYR A N 1
ATOM 568 C CA . TYR A 1 73 ? -32.55771 -37.40181 -1.33170 1.000 20.85421 101 TYR A CA 1
ATOM 569 C C . TYR A 1 73 ? -32.43562 -38.10178 -2.67473 1.000 23.01193 101 TYR A C 1
ATOM 570 O O . TYR A 1 73 ? -32.55668 -37.47078 -3.73000 1.000 24.83758 101 TYR A O 1
ATOM 579 N N . ASN A 1 74 ? -32.26963 -39.42151 -2.65079 1.000 20.70207 102 ASN A N 1
ATOM 580 C CA . ASN A 1 74 ? -31.96222 -40.17513 -3.86342 1.000 20.68804 102 ASN A CA 1
ATOM 581 C C . ASN A 1 74 ? -33.18637 -40.61477 -4.65009 1.000 26.23595 102 ASN A C 1
ATOM 582 O O . ASN A 1 74 ? -33.03500 -41.12197 -5.77456 1.000 24.11775 102 ASN A O 1
ATOM 587 N N . GLY A 1 75 ? -34.38548 -40.45263 -4.10060 1.000 22.91237 103 GLY A N 1
ATOM 588 C CA . GLY A 1 75 ? -35.57439 -40.94136 -4.77519 1.000 20.61942 103 GLY A CA 1
ATOM 589 C C . GLY A 1 75 ? -35.61357 -42.44567 -4.92714 1.000 22.42160 103 GLY A C 1
ATOM 590 O O . GLY A 1 75 ? -36.02749 -42.94945 -5.97890 1.000 24.63978 103 GLY A O 1
ATOM 591 N N . THR A 1 76 ? -35.22478 -43.17672 -3.88734 1.000 22.18627 104 THR A N 1
ATOM 592 C CA . THR A 1 76 ? -35.13740 -44.62404 -3.93888 1.000 21.75591 104 THR A CA 1
ATOM 593 C C . THR A 1 76 ? -36.01055 -45.24771 -2.85491 1.000 25.67567 104 THR A C 1
ATOM 594 O O . THR A 1 76 ? -36.45629 -44.56664 -1.92520 1.000 21.72014 104 THR A O 1
ATOM 598 N N . SER A 1 77 ? -36.27602 -46.54748 -3.01107 1.000 20.84930 105 SER A N 1
ATOM 599 C CA . SER A 1 77 ? -37.00424 -47.35112 -2.01857 1.000 20.88741 105 SER A CA 1
ATOM 600 C C . SER A 1 77 ? -38.39502 -46.75182 -1.85386 1.000 22.46548 105 SER A C 1
ATOM 601 O O . SER A 1 77 ? -39.11819 -46.63178 -2.85720 1.000 21.72719 105 SER A O 1
ATOM 604 N N . GLU A 1 78 ? -38.81043 -46.35637 -0.63939 1.000 21.56231 106 GLU A N 1
ATOM 605 C CA . GLU A 1 78 ? -40.14790 -45.79980 -0.45020 1.000 21.10694 106 GLU A CA 1
ATOM 606 C C . GLU A 1 78 ? -40.38944 -44.56321 -1.31231 1.000 25.22582 106 GLU A C 1
ATOM 607 O O . GLU A 1 78 ? -41.53878 -44.26788 -1.66898 1.000 26.96121 106 GLU A O 1
ATOM 613 N N . PHE A 1 79 ? -39.33657 -43.83551 -1.66945 1.000 21.15728 107 PHE A N 1
ATOM 614 C CA . PHE A 1 79 ? -39.48449 -42.61839 -2.44644 1.000 18.46680 107 PHE A CA 1
ATOM 615 C C . PHE A 1 79 ? -39.36449 -42.84390 -3.94985 1.000 22.43719 107 PHE A C 1
ATOM 616 O O . PHE A 1 79 ? -39.28059 -41.86526 -4.69136 1.000 24.64057 107 PHE A O 1
ATOM 624 N N . ALA A 1 80 ? -39.35897 -44.09522 -4.41576 1.000 24.52266 108 ALA A N 1
ATOM 625 C CA . ALA A 1 80 ? -39.07473 -44.33088 -5.83466 1.000 24.08854 108 ALA A CA 1
ATOM 626 C C . ALA A 1 80 ? -40.10810 -43.66764 -6.73722 1.000 27.83725 108 ALA A C 1
ATOM 627 O O . ALA A 1 80 ? -39.75030 -43.08394 -7.77195 1.000 25.36542 108 ALA A O 1
ATOM 629 N N . GLU A 1 81 ? -41.39175 -43.73604 -6.36828 1.000 25.43361 109 GLU A N 1
ATOM 630 C CA . GLU A 1 81 ? -42.41595 -43.14718 -7.23205 1.000 28.20662 109 GLU A CA 1
ATOM 631 C C . GLU A 1 81 ? -42.33310 -41.62649 -7.23266 1.000 32.16992 109 GLU A C 1
ATOM 632 O O . GLU A 1 81 ? -42.67075 -40.98324 -8.22928 1.000 33.83935 109 GLU A O 1
ATOM 634 N N . GLN A 1 82 ? -41.85948 -41.03922 -6.14191 1.000 27.79798 110 GLN A N 1
ATOM 635 C CA A GLN A 1 82 ? -41.76351 -39.58799 -6.01100 0.848 28.49820 110 GLN A CA 1
ATOM 636 C CA B GLN A 1 82 ? -41.80509 -39.58902 -6.07637 0.152 28.58494 110 GLN A CA 1
ATOM 637 C C . GLN A 1 82 ? -40.60058 -39.01773 -6.81533 1.000 28.69305 110 GLN A C 1
ATOM 638 O O . GLN A 1 82 ? -40.62070 -37.83835 -7.19024 1.000 29.96810 110 GLN A O 1
ATOM 649 N N . GLY A 1 83 ? -39.57540 -39.82744 -7.06509 1.000 27.35848 111 GLY A N 1
ATOM 650 C CA . GLY A 1 83 ? -38.38278 -39.35983 -7.72652 1.000 26.91199 111 GLY A CA 1
ATOM 651 C C . GLY A 1 83 ? -37.42913 -38.68898 -6.75874 1.000 26.96119 111 GLY A C 1
ATOM 652 O O . GLY A 1 83 ? -37.77282 -38.40032 -5.60252 1.000 26.82780 111 GLY A O 1
ATOM 653 N N . PRO A 1 84 ? -36.20260 -38.43838 -7.21297 1.000 26.22179 112 PRO A N 1
ATOM 654 C CA . PRO A 1 84 ? -35.20043 -37.82497 -6.33743 1.000 26.41811 112 PRO A CA 1
ATOM 655 C C . PRO A 1 84 ? -35.63833 -36.44902 -5.85897 1.000 28.05111 112 PRO A C 1
ATOM 656 O O . PRO A 1 84 ? -36.36872 -35.72973 -6.54514 1.000 28.03106 112 PRO A O 1
ATOM 660 N N . TYR A 1 85 ? -35.19385 -36.09030 -4.64933 1.000 26.72272 113 TYR A N 1
ATOM 661 C CA . TYR A 1 85 ? -35.36681 -34.73541 -4.11952 1.000 25.07294 113 TYR A CA 1
ATOM 662 C C . TYR A 1 85 ? -33.97360 -34.24631 -3.72730 1.000 26.05322 113 TYR A C 1
ATOM 663 O O . TYR A 1 85 ? -33.57989 -34.25380 -2.55843 1.000 24.52020 113 TYR A O 1
ATOM 672 N N . LYS A 1 86 ? -33.20380 -33.82627 -4.73026 1.000 24.89196 114 LYS A N 1
ATOM 673 C CA . LYS A 1 86 ? -31.80730 -33.48132 -4.51751 1.000 25.79251 114 LYS A CA 1
ATOM 674 C C . LYS A 1 86 ? -31.62210 -32.12569 -3.85039 1.000 26.66810 114 LYS A C 1
ATOM 675 O O . LYS A 1 86 ? -30.48164 -31.75129 -3.55324 1.000 28.35096 114 LYS A O 1
ATOM 681 N N . LYS A 1 87 ? -32.70546 -31.39290 -3.58891 1.000 24.95453 115 LYS A N 1
ATOM 682 C CA . LYS A 1 87 ? -32.61899 -30.20544 -2.74597 1.000 24.41544 115 LYS A CA 1
ATOM 683 C C . LYS A 1 87 ? -32.62416 -30.52725 -1.25135 1.000 25.60932 115 LYS A C 1
ATOM 684 O O . LYS A 1 87 ? -32.35797 -29.62946 -0.44784 1.000 24.18830 115 LYS A O 1
ATOM 690 N N . LEU A 1 88 ? -32.90398 -31.76731 -0.85795 1.000 22.83387 116 LEU A N 1
ATOM 691 C CA . LEU A 1 88 ? -32.89620 -32.09100 0.56766 1.000 21.78854 116 LEU A CA 1
ATOM 692 C C . LEU A 1 88 ? -31.50092 -31.87242 1.14588 1.000 24.16928 116 LEU A C 1
ATOM 693 O O . LEU A 1 88 ? -30.48876 -32.16323 0.50226 1.000 24.16818 116 LEU A O 1
ATOM 698 N N . ARG A 1 89 ? -31.43767 -31.33120 2.36241 1.000 21.24707 117 ARG A N 1
ATOM 699 C CA . ARG A 1 89 ? -30.17104 -31.07588 3.03700 1.000 22.34910 117 ARG A CA 1
ATOM 700 C C . ARG A 1 89 ? -30.25967 -31.54944 4.47276 1.000 24.21550 117 ARG A C 1
ATOM 701 O O . ARG A 1 89 ? -31.31722 -31.44866 5.09499 1.000 24.05483 117 ARG A O 1
ATOM 709 N N . ALA A 1 90 ? -29.15022 -32.07050 4.98666 1.000 20.24027 118 ALA A N 1
ATOM 710 C CA . ALA A 1 90 ? -29.06333 -32.41679 6.39883 1.000 21.18531 118 ALA A CA 1
ATOM 711 C C . ALA A 1 90 ? -28.73478 -31.17958 7.22045 1.000 23.89516 118 ALA A C 1
ATOM 712 O O . ALA A 1 90 ? -28.13763 -30.22096 6.72286 1.000 24.12495 118 ALA A O 1
ATOM 714 N N . VAL A 1 91 ? -29.13730 -31.20247 8.49686 1.000 19.41733 119 VAL A N 1
ATOM 715 C CA . VAL A 1 91 ? -28.77262 -30.11963 9.41223 1.000 22.42557 119 VAL A CA 1
ATOM 716 C C . VAL A 1 91 ? -27.91842 -30.67595 10.54222 1.000 22.26867 119 VAL A C 1
ATOM 717 O O . VAL A 1 91 ? -26.76541 -30.27617 10.70241 1.000 24.21495 119 VAL A O 1
ATOM 721 N N . PHE A 1 92 ? -28.48188 -31.57570 11.34758 1.000 20.60337 120 PHE A N 1
ATOM 722 C CA . PHE A 1 92 ? -27.72225 -32.34917 12.32446 1.000 20.51753 120 PHE A CA 1
ATOM 723 C C . PHE A 1 92 ? -28.51710 -33.61161 12.62321 1.000 22.25610 120 PHE A C 1
ATOM 724 O O . PHE A 1 92 ? -29.70759 -33.69268 12.31751 1.000 21.98017 120 PHE A O 1
ATOM 732 N N . SER A 1 93 ? -27.85051 -34.58783 13.23257 1.000 19.87936 121 SER A N 1
ATOM 733 C CA . SER A 1 93 ? -28.50462 -35.80259 13.69904 1.000 19.98642 121 SER A CA 1
ATOM 734 C C . SER A 1 93 ? -28.69316 -35.72138 15.20659 1.000 21.55723 121 SER A C 1
ATOM 735 O O . SER A 1 93 ? -28.16172 -34.82912 15.86273 1.000 23.04795 121 SER A O 1
ATOM 738 N N . MET A 1 94 ? -29.44870 -36.67626 15.75293 1.000 21.28791 122 MET A N 1
ATOM 739 C CA . MET A 1 94 ? -29.86220 -36.59913 17.15092 1.000 19.31990 122 MET A CA 1
ATOM 740 C C . MET A 1 94 ? -29.79705 -37.99572 17.77302 1.000 22.17728 122 MET A C 1
ATOM 741 O O . MET A 1 94 ? -28.78514 -38.69510 17.61844 1.000 22.28878 122 MET A O 1
ATOM 746 N N . HIS A 1 95 ? -30.86469 -38.43600 18.45005 1.000 20.28882 123 HIS A N 1
ATOM 747 C CA . HIS A 1 95 ? -30.85368 -39.69533 19.18013 1.000 18.21406 123 HIS A CA 1
ATOM 748 C C . HIS A 1 95 ? -30.99085 -40.90833 18.26172 1.000 19.63213 123 HIS A C 1
ATOM 749 O O . HIS A 1 95 ? -31.41207 -40.81448 17.10438 1.000 21.35039 123 HIS A O 1
ATOM 756 N N . THR A 1 96 ? -30.63464 -42.06137 18.81972 1.000 19.68033 124 THR A N 1
ATOM 757 C CA . THR A 1 96 ? -30.81997 -43.35258 18.16724 1.000 20.64159 124 THR A CA 1
ATOM 758 C C . THR A 1 96 ? -32.27479 -43.79655 18.25454 1.000 23.34455 124 THR A C 1
ATOM 759 O O . THR A 1 96 ? -32.93947 -43.58450 19.27695 1.000 23.22087 124 THR A O 1
ATOM 763 N N . GLU A 1 97 ? -32.76031 -44.42256 17.17992 1.000 19.11131 125 GLU A N 1
ATOM 764 C CA . GLU A 1 97 ? -34.11977 -44.96801 17.13145 1.000 16.75752 125 GLU A CA 1
ATOM 765 C C . GLU A 1 97 ? -34.07145 -46.45628 16.80752 1.000 18.67554 125 GLU A C 1
ATOM 766 O O . GLU A 1 97 ? -33.97385 -46.82951 15.62433 1.000 18.94533 125 GLU A O 1
ATOM 772 N N . PRO A 1 98 ? -34.17195 -47.34187 17.79334 1.000 17.87665 126 PRO A N 1
ATOM 773 C CA . PRO A 1 98 ? -34.26654 -48.77537 17.50103 1.000 18.79330 126 PRO A CA 1
ATOM 774 C C . PRO A 1 98 ? -35.57920 -49.14114 16.82230 1.000 19.45259 126 PRO A C 1
ATOM 775 O O . PRO A 1 98 ? -36.59253 -48.44236 16.91668 1.000 18.98997 126 PRO A O 1
ATOM 779 N N . PHE A 1 99 ? -35.52340 -50.25794 16.09369 1.000 19.53812 127 PHE A N 1
ATOM 780 C CA . PHE A 1 99 ? -36.69948 -50.96692 15.59321 1.000 19.72922 127 PHE A CA 1
ATOM 781 C C . PHE A 1 99 ? -37.28965 -51.71460 16.78489 1.000 18.98659 127 PHE A C 1
ATOM 782 O O . PHE A 1 99 ? -36.80339 -52.77893 17.16870 1.000 21.94471 127 PHE A O 1
ATOM 790 N N . ASN A 1 100 ? -38.31591 -51.14475 17.40511 1.000 20.34933 128 ASN A N 1
ATOM 791 C CA . ASN A 1 100 ? -38.89884 -51.73340 18.60458 1.000 18.43416 128 ASN A CA 1
ATOM 792 C C . ASN A 1 100 ? -40.10918 -52.56986 18.21875 1.000 21.08623 128 ASN A C 1
ATOM 793 O O . ASN A 1 100 ? -40.91582 -52.14966 17.38372 1.000 21.46364 128 ASN A O 1
ATOM 798 N N . ILE A 1 101 ? -40.23152 -53.74604 18.83984 1.000 21.50870 129 ILE A N 1
ATOM 799 C CA . ILE A 1 101 ? -41.42703 -54.59197 18.74037 1.000 19.12771 129 ILE A CA 1
ATOM 800 C C . ILE A 1 101 ? -42.08920 -54.58757 20.11148 1.000 21.31183 129 ILE A C 1
ATOM 801 O O . ILE A 1 101 ? -41.45013 -54.96208 21.09938 1.000 24.58960 129 ILE A O 1
ATOM 806 N N . ILE A 1 102 ? -43.34651 -54.14949 20.18158 1.000 19.38077 130 ILE A N 1
ATOM 807 C CA . ILE A 1 102 ? -44.09516 -54.09079 21.43997 1.000 20.54402 130 ILE A CA 1
ATOM 808 C C . ILE A 1 102 ? -45.25476 -55.07659 21.30630 1.000 24.85381 130 ILE A C 1
ATOM 809 O O . ILE A 1 102 ? -46.16321 -54.86196 20.49303 1.000 23.64513 130 ILE A O 1
ATOM 814 N N . ALA A 1 103 ? -45.22472 -56.15282 22.08845 1.000 26.51406 131 ALA A N 1
ATOM 815 C CA . ALA A 1 103 ? -46.13235 -57.27949 21.89713 1.000 20.79915 131 ALA A CA 1
ATOM 816 C C . ALA A 1 103 ? -46.92278 -57.54953 23.17034 1.000 29.91148 131 ALA A C 1
ATOM 817 O O . ALA A 1 103 ? -46.50084 -57.21150 24.27949 1.000 25.60899 131 ALA A O 1
ATOM 819 N N . ARG A 1 104 ? -48.09157 -58.16067 22.99795 1.000 28.70135 132 ARG A N 1
ATOM 820 C CA . ARG A 1 104 ? -48.87324 -58.55575 24.15844 1.000 27.39577 132 ARG A CA 1
ATOM 821 C C . ARG A 1 104 ? -48.16114 -59.67780 24.90267 1.000 25.55550 132 ARG A C 1
ATOM 822 O O . ARG A 1 104 ? -47.40745 -60.46046 24.32023 1.000 27.35032 132 ARG A O 1
ATOM 830 N N . ALA A 1 105 ? -48.40567 -59.74887 26.21691 1.000 29.10090 133 ALA A N 1
ATOM 831 C CA . ALA A 1 105 ? -47.80597 -60.81042 27.01651 1.000 30.60800 133 ALA A CA 1
ATOM 832 C C . ALA A 1 105 ? -48.23708 -62.18923 26.52964 1.000 38.14351 133 ALA A C 1
ATOM 833 O O . ALA A 1 105 ? -47.45118 -63.14065 26.58837 1.000 40.17561 133 ALA A O 1
ATOM 835 N N . ASP A 1 106 ? -49.45923 -62.29811 26.00634 1.000 37.01353 134 ASP A N 1
ATOM 836 C CA . ASP A 1 106 ? -50.04289 -63.55327 25.54858 1.000 45.48053 134 ASP A CA 1
ATOM 837 C C . ASP A 1 106 ? -49.85776 -63.78821 24.04732 1.000 43.61850 134 ASP A C 1
ATOM 838 O O . ASP A 1 106 ? -50.55430 -64.63398 23.47583 1.000 39.63624 134 ASP A O 1
ATOM 843 N N . SER A 1 107 ? -48.93252 -63.07348 23.40067 1.000 29.90720 135 SER A N 1
ATOM 844 C CA . SER A 1 107 ? -48.87476 -63.04877 21.94078 1.000 30.15885 135 SER A CA 1
ATOM 845 C C . SER A 1 107 ? -48.06464 -64.18002 21.33305 1.000 30.47328 135 SER A C 1
ATOM 846 O O . SER A 1 107 ? -48.20663 -64.44876 20.12965 1.000 31.58856 135 SER A O 1
ATOM 849 N N . GLY A 1 108 ? -47.20934 -64.83825 22.11087 1.000 28.11074 136 GLY A N 1
ATOM 850 C CA . GLY A 1 108 ? -46.33174 -65.83132 21.53474 1.000 30.03518 136 GLY A CA 1
ATOM 851 C C . GLY A 1 108 ? -45.20295 -65.26666 20.70628 1.000 27.22980 136 GLY A C 1
ATOM 852 O O . GLY A 1 108 ? -44.47757 -66.03223 20.06552 1.000 34.00541 136 GLY A O 1
ATOM 853 N N . ILE A 1 109 ? -45.03196 -63.94841 20.71112 1.000 27.45592 137 ILE A N 1
ATOM 854 C CA . ILE A 1 109 ? -44.02437 -63.27002 19.90530 1.000 27.14660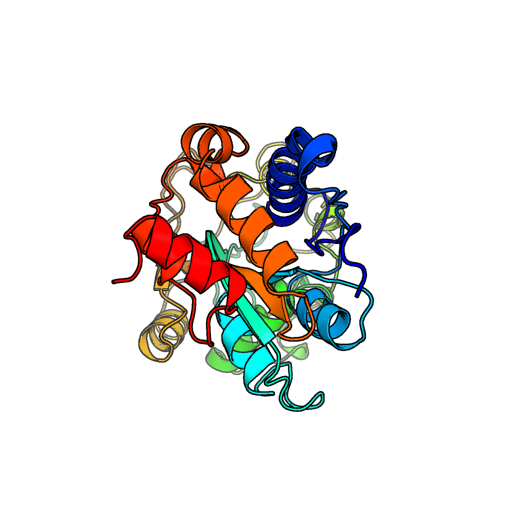 137 ILE A CA 1
ATOM 855 C C . ILE A 1 109 ? -42.78859 -63.08922 20.77984 1.000 28.10498 137 ILE A C 1
ATOM 856 O O . ILE A 1 109 ? -42.83355 -62.37335 21.78223 1.000 30.23410 137 ILE A O 1
ATOM 861 N N . GLU A 1 110 ? -41.70493 -63.78431 20.43356 1.000 28.53250 138 GLU A N 1
ATOM 862 C CA . GLU A 1 110 ? -40.46110 -63.73627 21.20067 1.000 30.67440 138 GLU A CA 1
ATOM 863 C C . GLU A 1 110 ? -39.29069 -63.15663 20.42553 1.000 32.60314 138 GLU A C 1
ATOM 864 O O . GLU A 1 110 ? -38.25511 -62.85166 21.03274 1.000 28.83191 138 GLU A O 1
ATOM 870 N N . ASN A 1 111 ? -39.42162 -62.99950 19.11372 1.000 28.92000 139 ASN A N 1
ATOM 871 C CA . ASN A 1 111 ? -38.39035 -62.39692 18.28497 1.000 25.50615 139 ASN A CA 1
ATOM 872 C C . ASN A 1 111 ? -39.07972 -61.91993 17.01890 1.000 27.02318 139 ASN A C 1
ATOM 873 O O . ASN A 1 111 ? -40.25882 -62.19393 16.80526 1.000 27.00585 139 ASN A O 1
ATOM 878 N N . VAL A 1 112 ? -38.32595 -61.21830 16.16960 1.000 25.69923 140 VAL A N 1
ATOM 879 C CA . VAL A 1 112 ? -38.94183 -60.59062 14.99516 1.000 21.69756 140 VAL A CA 1
ATOM 880 C C . VAL A 1 112 ? -39.54168 -61.63094 14.04654 1.000 28.18221 140 VAL A C 1
ATOM 881 O O . VAL A 1 112 ? -40.57370 -61.37387 13.41055 1.000 25.81642 140 VAL A O 1
ATOM 885 N N . LYS A 1 113 ? -38.93697 -62.81900 13.94254 1.000 26.87098 141 LYS A N 1
ATOM 886 C CA A LYS A 1 113 ? -39.47439 -63.81860 13.02095 0.645 27.32058 141 LYS A CA 1
ATOM 887 C CA B LYS A 1 113 ? -39.46797 -63.83029 13.03041 0.355 27.35063 141 LYS A CA 1
ATOM 888 C C . LYS A 1 113 ? -40.87834 -64.26671 13.40470 1.000 28.03307 141 LYS A C 1
ATOM 889 O O . LYS A 1 113 ? -41.60502 -64.78309 12.54481 1.000 29.54663 141 LYS A O 1
ATOM 900 N N . ASP A 1 114 ? -41.28143 -64.08225 14.66420 1.000 26.44473 142 ASP A N 1
ATOM 901 C CA . ASP A 1 114 ? -42.60568 -64.49687 15.11400 1.000 27.58195 142 ASP A CA 1
ATOM 902 C C . ASP A 1 114 ? -43.70824 -63.52964 14.70344 1.000 27.67829 142 ASP A C 1
ATOM 903 O O . ASP A 1 114 ? -44.87523 -63.78369 15.01783 1.000 30.32652 142 ASP A O 1
ATOM 908 N N . LEU A 1 115 ? -43.38082 -62.43398 14.01081 1.000 24.11284 143 LEU A N 1
ATOM 909 C CA . LEU A 1 115 ? -44.41943 -61.49654 13.59764 1.000 24.61737 143 LEU A CA 1
ATOM 910 C C . LEU A 1 115 ? -45.29078 -62.08179 12.49207 1.000 25.30195 143 LEU A C 1
ATOM 911 O O . LEU A 1 115 ? -46.46391 -61.70792 12.36309 1.000 26.56705 143 LEU A O 1
ATOM 916 N N . ALA A 1 116 ? -44.73266 -62.95990 11.66870 1.000 28.42293 144 ALA A N 1
ATOM 917 C CA . ALA A 1 116 ? -45.52742 -63.56623 10.60771 1.000 31.51226 144 ALA A CA 1
ATOM 918 C C . ALA A 1 116 ? -46.65253 -64.39076 11.21732 1.000 30.70793 144 ALA A C 1
ATOM 919 O O . ALA A 1 116 ? -46.45536 -65.10336 12.20666 1.000 29.47729 144 ALA A O 1
ATOM 921 N N . GLY A 1 117 ? -47.85181 -64.25646 10.64951 1.000 30.79652 145 GLY A N 1
ATOM 922 C CA . GLY A 1 117 ? -49.00370 -64.97890 11.16217 1.000 29.40901 145 GLY A CA 1
ATOM 923 C C . GLY A 1 117 ? -49.65578 -64.37758 12.38020 1.000 34.93882 145 GLY A C 1
ATOM 924 O O . GLY A 1 117 ? -50.44061 -65.05546 13.05048 1.000 33.32533 145 GLY A O 1
ATOM 925 N N . LYS A 1 118 ? -49.35980 -63.12533 12.69589 1.000 26.25661 146 LYS A N 1
ATOM 926 C CA . LYS A 1 118 ? -49.95895 -62.42876 13.81727 1.000 28.53614 146 LYS A CA 1
ATOM 927 C C . LYS A 1 118 ? -50.61954 -61.15519 13.30876 1.000 24.49787 146 LYS A C 1
ATOM 928 O O . LYS A 1 118 ? -50.48907 -60.78544 12.13394 1.000 28.88139 146 LYS A O 1
ATOM 934 N N . ARG A 1 119 ? -51.35957 -60.50914 14.19678 1.000 24.80908 147 ARG A N 1
ATOM 935 C CA . ARG A 1 119 ? -51.94287 -59.19803 13.93519 1.000 20.73004 147 ARG A CA 1
ATOM 936 C C . ARG A 1 119 ? -50.89564 -58.15835 14.31830 1.000 26.28656 147 ARG A C 1
ATOM 937 O O . ARG A 1 119 ? -50.60696 -57.96748 15.50540 1.000 27.64023 147 ARG A O 1
ATOM 945 N N . VAL A 1 120 ? -50.33098 -57.48236 13.32296 1.000 24.20706 148 VAL A N 1
ATOM 946 C CA . VAL A 1 120 ? -49.17356 -56.61751 13.53548 1.000 22.33397 148 VAL A CA 1
ATOM 947 C C . VAL A 1 120 ? -49.49047 -55.22973 13.00011 1.000 26.56068 148 VAL A C 1
ATOM 948 O O . VAL A 1 120 ? -49.86640 -55.08628 11.83329 1.000 25.35461 148 VAL A O 1
ATOM 952 N N . ASN A 1 121 ? -49.32067 -54.20175 13.83105 1.000 22.02792 149 ASN A N 1
ATOM 953 C CA . ASN A 1 121 ? -49.38140 -52.84398 13.29347 1.000 22.64161 149 ASN A CA 1
ATOM 954 C C . ASN A 1 121 ? -48.05148 -52.54370 12.62240 1.000 26.05686 149 ASN A C 1
ATOM 955 O O . ASN A 1 121 ? -47.03885 -52.34151 13.30364 1.000 22.23423 149 ASN A O 1
ATOM 960 N N . ILE A 1 122 ? -48.04494 -52.53348 11.28341 1.000 21.44186 150 ILE A N 1
ATOM 961 C CA . ILE A 1 122 ? -46.81197 -52.27432 10.55405 1.000 20.43253 150 ILE A CA 1
ATOM 962 C C . ILE A 1 122 ? -46.52892 -50.79495 10.40822 1.000 21.78043 150 ILE A C 1
ATOM 963 O O . ILE A 1 122 ? -45.42099 -50.44027 10.00502 1.000 23.65663 150 ILE A O 1
ATOM 968 N N . GLY A 1 123 ? -47.49914 -49.92964 10.71031 1.000 21.95556 151 GLY A N 1
ATOM 969 C CA . GLY A 1 123 ? -47.29543 -48.49375 10.66055 1.000 20.58807 151 GLY A CA 1
ATOM 970 C C . GLY A 1 123 ? -48.15534 -47.77555 9.63743 1.000 19.82786 151 GLY A C 1
ATOM 971 O O . GLY A 1 123 ? -48.59498 -48.37500 8.65237 1.000 22.69325 151 GLY A O 1
ATOM 972 N N . ASN A 1 124 ? -48.37891 -46.48193 9.85182 1.000 21.18335 152 ASN A N 1
ATOM 973 C CA . ASN A 1 124 ? -49.18282 -45.64501 8.97877 1.000 22.47710 152 ASN A CA 1
ATOM 974 C C . ASN A 1 124 ? -48.36742 -45.21280 7.75385 1.000 20.99881 152 ASN A C 1
ATOM 975 O O . ASN A 1 124 ? -47.13544 -45.13796 7.81386 1.000 20.14779 152 ASN A O 1
ATOM 980 N N . PRO A 1 125 ? -49.03791 -44.92314 6.63735 1.000 23.92735 153 PRO A N 1
ATOM 981 C CA . PRO A 1 125 ? -48.31396 -44.67837 5.37234 1.000 21.29307 153 PRO A CA 1
ATOM 982 C C . PRO A 1 125 ? -47.29953 -43.54286 5.39749 1.000 25.99346 153 PRO A C 1
ATOM 983 O O . PRO A 1 125 ? -46.29946 -43.61420 4.66444 1.000 34.52835 153 PRO A O 1
ATOM 987 N N . GLY A 1 126 ? -47.51885 -42.49544 6.17095 1.000 27.83068 154 GLY A N 1
ATOM 988 C CA . GLY A 1 126 ? -46.47023 -41.48997 6.17269 1.000 26.75075 154 GLY A CA 1
ATOM 989 C C . GLY A 1 126 ? -45.28931 -41.75427 7.09090 1.000 21.64343 154 GLY A C 1
ATOM 990 O O . GLY A 1 126 ? -44.40040 -40.90799 7.18488 1.000 20.03576 154 GLY A O 1
ATOM 991 N N . SER A 1 127 ? -45.24095 -42.88869 7.77661 1.000 20.68112 155 SER A N 1
ATOM 992 C CA . SER A 1 127 ? -44.26516 -43.06925 8.84353 1.000 18.83777 155 SER A CA 1
ATOM 993 C C . SER A 1 127 ? -42.97493 -43.72740 8.36942 1.000 20.80455 155 SER A C 1
ATOM 994 O O . SER A 1 127 ? -42.96887 -44.57975 7.47005 1.000 20.73571 155 SER A O 1
ATOM 997 N N . GLY A 1 128 ? -41.87096 -43.33771 9.02454 1.000 20.04057 156 GLY A N 1
ATOM 998 C CA . GLY A 1 128 ? -40.65502 -44.12693 8.93669 1.000 19.71596 156 GLY A CA 1
ATOM 999 C C . GLY A 1 128 ? -40.84491 -45.52799 9.47394 1.000 20.50683 156 GLY A C 1
ATOM 1000 O O . GLY A 1 128 ? -40.15358 -46.46116 9.05144 1.000 19.63146 156 GLY A O 1
ATOM 1001 N N . ASP A 1 129 ? -41.78692 -45.69857 10.41272 1.000 19.92603 157 ASP A N 1
ATOM 1002 C CA . ASP A 1 129 ? -42.10341 -47.02265 10.92646 1.000 19.97299 157 ASP A CA 1
ATOM 1003 C C . ASP A 1 129 ? -42.42834 -47.98256 9.79406 1.000 19.53321 157 ASP A C 1
ATOM 1004 O O . ASP A 1 129 ? -41.83019 -49.05073 9.66551 1.000 20.36272 157 ASP A O 1
ATOM 1009 N N . ARG A 1 130 ? -43.41579 -47.61455 8.97999 1.000 18.86789 158 ARG A N 1
ATOM 1010 C CA . ARG A 1 130 ? -43.88885 -48.52356 7.94796 1.000 20.76710 158 ARG A CA 1
ATOM 1011 C C . ARG A 1 130 ? -42.82346 -48.72267 6.88252 1.000 21.34619 158 ARG A C 1
ATOM 1012 O O . ARG A 1 130 ? -42.61787 -49.84343 6.39763 1.000 22.33630 158 ARG A O 1
ATOM 1020 N N . ALA A 1 131 ? -42.10408 -47.65092 6.53857 1.000 19.82453 159 ALA A N 1
ATOM 1021 C CA . ALA A 1 131 ? -41.10986 -47.75856 5.47436 1.000 20.48159 159 ALA A CA 1
ATOM 1022 C C . ALA A 1 131 ? -39.94968 -48.65938 5.88960 1.000 21.58226 159 ALA A C 1
ATOM 1023 O O . ALA A 1 131 ? -39.48692 -49.48974 5.09752 1.000 22.20927 159 ALA A O 1
ATOM 1025 N N . THR A 1 132 ? -39.47637 -48.53559 7.13570 1.000 18.83161 160 THR A N 1
ATOM 1026 C CA . THR A 1 132 ? -38.40364 -49.41919 7.57547 1.000 18.57581 160 THR A CA 1
ATOM 1027 C C . THR A 1 132 ? -38.93060 -50.82672 7.83923 1.000 18.50547 160 THR A C 1
ATOM 1028 O O . THR A 1 132 ? -38.20403 -51.79916 7.62948 1.000 22.30840 160 THR A O 1
ATOM 1032 N N . MET A 1 133 ? -40.18899 -50.95656 8.28294 1.000 19.34778 161 MET A N 1
ATOM 1033 C CA . MET A 1 133 ? -40.81355 -52.27554 8.36504 1.000 20.71090 161 MET A CA 1
ATOM 1034 C C . MET A 1 133 ? -40.78469 -52.99553 7.02605 1.000 18.90524 161 MET A C 1
ATOM 1035 O O . MET A 1 133 ? -40.58926 -54.21403 6.98745 1.000 20.84047 161 MET A O 1
ATOM 1040 N N . GLN A 1 134 ? -40.95647 -52.26361 5.92070 1.000 24.49386 162 GLN A N 1
ATOM 1041 C CA . GLN A 1 134 ? -40.87445 -52.88957 4.59991 1.000 24.64289 162 GLN A CA 1
ATOM 1042 C C . GLN A 1 134 ? -39.50128 -53.50763 4.35838 1.000 25.99943 162 GLN A C 1
ATOM 1043 O O . GLN A 1 134 ? -39.38731 -54.56970 3.72881 1.000 24.81613 162 GLN A O 1
ATOM 1049 N N . VAL A 1 135 ? -38.44473 -52.84709 4.83983 1.000 22.39897 163 VAL A N 1
ATOM 1050 C CA . VAL A 1 135 ? -37.08935 -53.37313 4.72342 1.000 22.22292 163 VAL A CA 1
ATOM 1051 C C . VAL A 1 135 ? -36.96245 -54.69105 5.47734 1.000 22.40646 163 VAL A C 1
ATOM 1052 O O . VAL A 1 135 ? -36.35532 -55.65634 4.99211 1.000 25.37048 163 VAL A O 1
ATOM 1056 N N . VAL A 1 136 ? -37.49784 -54.73399 6.69846 1.000 22.32511 164 VAL A N 1
ATOM 1057 C CA . VAL A 1 136 ? -37.50830 -55.97506 7.46715 1.000 22.19469 164 VAL A CA 1
ATOM 1058 C C . VAL A 1 136 ? -38.32069 -57.02758 6.73264 1.000 26.08668 164 VAL A C 1
ATOM 1059 O O . VAL A 1 136 ? -37.92262 -58.19561 6.62200 1.000 26.49083 164 VAL A O 1
ATOM 1063 N N . MET A 1 137 ? -39.45995 -56.61012 6.19440 1.000 25.56549 165 MET A N 1
ATOM 1064 C CA . MET A 1 137 ? -40.31650 -57.51093 5.44426 1.000 27.60274 165 MET A CA 1
ATOM 1065 C C . MET A 1 137 ? -39.55880 -58.07673 4.24426 1.000 27.39120 165 MET A C 1
ATOM 1066 O O . MET A 1 137 ? -39.58655 -59.29026 3.99987 1.000 31.55923 165 MET A O 1
ATOM 1071 N N . ASP A 1 138 ? -38.82972 -57.21737 3.51742 1.000 28.24050 166 ASP A N 1
ATOM 1072 C CA . ASP A 1 138 ? -38.00352 -57.67285 2.39241 1.000 25.80352 166 ASP A CA 1
ATOM 1073 C C . ASP A 1 138 ? -37.02401 -58.75478 2.82832 1.000 33.98901 166 ASP A C 1
ATOM 1074 O O . ASP A 1 138 ? -36.85001 -59.76692 2.13879 1.000 29.67241 166 ASP A O 1
ATOM 1079 N N . ALA A 1 139 ? -36.33206 -58.52568 3.94907 1.000 28.37036 167 ALA A N 1
ATOM 1080 C CA . ALA A 1 139 ? -35.32014 -59.46668 4.41278 1.000 25.58524 167 ALA A CA 1
ATOM 1081 C C . ALA A 1 139 ? -35.91259 -60.83922 4.69618 1.000 28.02493 167 ALA A C 1
ATOM 1082 O O . ALA A 1 139 ? -35.22267 -61.85457 4.53692 1.000 31.28913 167 ALA A O 1
ATOM 1084 N N . PHE A 1 140 ? -37.18154 -60.89356 5.09449 1.000 26.84836 168 PHE A N 1
ATOM 1085 C CA . PHE A 1 140 ? -37.85100 -62.14875 5.41111 1.000 28.75140 168 PHE A CA 1
ATOM 1086 C C . PHE A 1 140 ? -38.63322 -62.71670 4.23618 1.000 29.40511 168 PHE A C 1
ATOM 1087 O O . PHE A 1 140 ? -39.17598 -63.81961 4.35510 1.000 32.80628 168 PHE A O 1
ATOM 1095 N N . GLY A 1 141 ? -38.72157 -61.99449 3.12122 1.000 30.51685 169 GLY A N 1
ATOM 1096 C CA . GLY A 1 141 ? -39.61334 -62.41249 2.05396 1.000 30.27581 169 GLY A CA 1
ATOM 1097 C C . GLY A 1 141 ? -41.07686 -62.24752 2.37956 1.000 35.59245 169 GLY A C 1
ATOM 1098 O O . GLY A 1 141 ? -41.91779 -62.93034 1.79359 1.000 35.01908 169 GLY A O 1
ATOM 1099 N N . TRP A 1 142 ? -41.40543 -61.36151 3.30903 1.000 24.98105 170 TRP A N 1
ATOM 1100 C CA . TRP A 1 142 ? -42.77433 -61.12903 3.72845 1.000 26.43066 170 TRP A CA 1
ATOM 1101 C C . TRP A 1 142 ? -43.43587 -60.09435 2.83166 1.000 28.10964 170 TRP A C 1
ATOM 1102 O O . TRP A 1 142 ? -42.78475 -59.19880 2.28496 1.000 32.61152 170 TRP A O 1
ATOM 1113 N N . ASN A 1 143 ? -44.74868 -60.20914 2.71429 1.000 25.63114 171 ASN A N 1
ATOM 1114 C CA . ASN A 1 143 ? -45.58239 -59.14774 2.18354 1.000 27.23291 171 ASN A CA 1
ATOM 1115 C C . ASN A 1 143 ? -46.71622 -58.89436 3.17365 1.000 26.58851 171 ASN A C 1
ATOM 1116 O O . ASN A 1 143 ? -46.73660 -59.46212 4.27344 1.000 28.91107 171 ASN A O 1
ATOM 1121 N N . ASN A 1 144 ? -47.63021 -57.98081 2.83070 1.000 27.28125 172 ASN A N 1
ATOM 1122 C CA . ASN A 1 144 ? -48.68258 -57.63940 3.79028 1.000 31.03751 172 ASN A CA 1
ATOM 1123 C C . ASN A 1 144 ? -49.51780 -58.85403 4.16970 1.000 30.98716 172 ASN A C 1
ATOM 1124 O O . ASN A 1 144 ? -50.01624 -58.93175 5.30082 1.000 30.71825 172 ASN A O 1
ATOM 1129 N N . ASP A 1 145 ? -49.66984 -59.81340 3.24916 1.000 26.11331 173 ASP A N 1
ATOM 1130 C CA . ASP A 1 145 ? -50.42805 -61.03712 3.51070 1.000 33.35609 173 ASP A CA 1
ATOM 1131 C C . ASP A 1 145 ? -49.69800 -62.01935 4.41331 1.000 32.87447 173 ASP A C 1
ATOM 1132 O O . ASP A 1 145 ? -50.29194 -63.03894 4.78261 1.000 30.13337 173 ASP A O 1
ATOM 1137 N N . SER A 1 146 ? -48.43050 -61.76029 4.75411 1.000 27.50573 174 SER A N 1
ATOM 1138 C CA . SER A 1 146 ? -47.72807 -62.62532 5.69160 1.000 27.14030 174 SER A CA 1
ATOM 1139 C C . SER A 1 146 ? -48.27539 -62.48236 7.10323 1.000 25.96883 174 SER A C 1
ATOM 1140 O O . SER A 1 146 ? -47.99909 -63.33199 7.95762 1.000 29.79627 174 SER A O 1
ATOM 1143 N N . PHE A 1 147 ? -49.03981 -61.42967 7.35544 1.000 25.38786 175 PHE A N 1
ATOM 1144 C CA . PHE A 1 147 ? -49.66782 -61.16381 8.63535 1.000 27.18009 175 PHE A CA 1
ATOM 1145 C C . PHE A 1 147 ? -51.15083 -61.49816 8.56101 1.000 31.26754 175 PHE A C 1
ATOM 1146 O O . PHE A 1 147 ? -51.75183 -61.45980 7.48604 1.000 30.31834 175 PHE A O 1
ATOM 1154 N N . LYS A 1 148 ? -51.74021 -61.83941 9.70983 1.000 26.19420 176 LYS A N 1
ATOM 1155 C CA . LYS A 1 148 ? -53.19520 -61.99250 9.75124 1.000 25.53941 176 LYS A CA 1
ATOM 1156 C C . LYS A 1 148 ? -53.87965 -60.65003 9.56783 1.000 29.86760 176 LYS A C 1
ATOM 1157 O O . LYS A 1 148 ? -54.95914 -60.55782 8.96589 1.000 27.56111 176 LYS A O 1
ATOM 1163 N N . LEU A 1 149 ? -53.25739 -59.59699 10.08086 1.000 28.72813 177 LEU A N 1
ATOM 1164 C CA . LEU A 1 149 ? -53.76805 -58.24535 9.97524 1.000 25.51911 177 LEU A CA 1
ATOM 1165 C C . LEU A 1 149 ? -52.54718 -57.35345 9.88192 1.000 29.19154 177 LEU A C 1
ATOM 1166 O O . LEU A 1 149 ? -51.64201 -57.48437 10.70858 1.000 27.53198 177 LEU A O 1
ATOM 1171 N N . ALA A 1 150 ? -52.49005 -56.50813 8.85371 1.000 24.65938 178 ALA A N 1
ATOM 1172 C CA . ALA A 1 150 ? -51.38892 -55.55895 8.68248 1.000 24.80590 178 ALA A CA 1
ATOM 1173 C C . ALA A 1 150 ? -51.96108 -54.17503 8.95301 1.000 24.30757 178 ALA A C 1
ATOM 1174 O O . ALA A 1 150 ? -52.35370 -53.44677 8.03714 1.000 27.37861 178 ALA A O 1
ATOM 1176 N N . ALA A 1 151 ? -52.03823 -53.82593 10.24041 1.000 22.46972 179 ALA A N 1
ATOM 1177 C CA . ALA A 1 151 ? -52.68913 -52.60458 10.67570 1.000 21.88647 179 ALA A CA 1
ATOM 1178 C C . ALA A 1 151 ? -51.77448 -51.40126 10.47193 1.000 21.78137 179 ALA A C 1
ATOM 1179 O O . ALA A 1 151 ? -50.54219 -51.51132 10.51842 1.000 24.34849 179 ALA A O 1
ATOM 1181 N N A GLU A 1 152 ? -52.39504 -50.23714 10.25803 0.691 20.75085 180 GLU A N 1
ATOM 1182 N N B GLU A 1 152 ? -52.38481 -50.24659 10.21759 0.309 20.77949 180 GLU A N 1
ATOM 1183 C CA A GLU A 1 152 ? -51.67060 -49.04256 9.83430 0.691 19.54535 180 GLU A CA 1
ATOM 1184 C CA B GLU A 1 152 ? -51.64177 -49.04701 9.84235 0.309 19.68470 180 GLU A CA 1
ATOM 1185 C C A GLU A 1 152 ? -51.92751 -47.86085 10.75685 0.691 21.52294 180 GLU A C 1
ATOM 1186 C C B GLU A 1 152 ? -52.00295 -47.87405 10.74177 0.309 21.57163 180 GLU A C 1
ATOM 1187 O O A GLU A 1 152 ? -51.94546 -46.70882 10.31733 0.691 22.52184 180 GLU A O 1
ATOM 1188 O O B GLU A 1 152 ? -52.16726 -46.73928 10.28448 0.309 22.87799 180 GLU A O 1
ATOM 1199 N N . LEU A 1 153 ? -52.11602 -48.12708 12.04496 1.000 21.32985 181 LEU A N 1
ATOM 1200 C CA . LEU A 1 153 ? -52.41727 -47.05754 12.98288 1.000 21.70061 181 LEU A CA 1
ATOM 1201 C C . LEU A 1 153 ? -51.22470 -46.13187 13.18138 1.000 21.39976 181 LEU A C 1
ATOM 1202 O O . LEU A 1 153 ? -50.07751 -46.57911 13.23405 1.000 21.85997 181 LEU A O 1
ATOM 1207 N N . LYS A 1 154 ? -51.51256 -44.83926 13.33237 1.000 20.53920 182 LYS A N 1
ATOM 1208 C CA . LYS A 1 154 ? -50.47591 -43.88187 13.70071 1.000 21.25903 182 LYS A CA 1
ATOM 1209 C C . LYS A 1 154 ? -50.01851 -44.13304 15.13837 1.000 25.04229 182 LYS A C 1
ATOM 1210 O O . LYS A 1 154 ? -50.66836 -44.83870 15.90811 1.000 24.79146 182 LYS A O 1
ATOM 1216 N N . GLY A 1 155 ? -48.88110 -43.53165 15.50038 1.000 21.44993 183 GLY A N 1
ATOM 1217 C CA . GLY A 1 155 ? -48.21831 -43.90897 16.74006 1.000 18.92519 183 GLY A CA 1
ATOM 1218 C C . GLY A 1 155 ? -49.09111 -43.74961 17.97465 1.000 23.70081 183 GLY A C 1
ATOM 1219 O O . GLY A 1 155 ? -49.06702 -44.59256 18.87102 1.000 24.10595 183 GLY A O 1
ATOM 1220 N N . SER A 1 156 ? -49.88584 -42.68718 18.02841 1.000 23.41376 184 SER A N 1
ATOM 1221 C CA . SER A 1 156 ? -50.59174 -42.40184 19.28085 1.000 22.75686 184 SER A CA 1
ATOM 1222 C C . SER A 1 156 ? -51.81417 -43.28846 19.49522 1.000 29.87595 184 SER A C 1
ATOM 1223 O O . SER A 1 156 ? -52.43706 -43.20802 20.56024 1.000 28.49960 184 SER A O 1
ATOM 1226 N N . GLU A 1 157 ? -52.16063 -44.14193 18.53639 1.000 26.92047 185 GLU A N 1
ATOM 1227 C CA . GLU A 1 157 ? -53.27657 -45.07088 18.67472 1.000 22.74110 185 GLU A CA 1
ATOM 1228 C C . GLU A 1 157 ? -52.83739 -46.50865 18.91444 1.000 25.69426 185 GLU A C 1
ATOM 1229 O O . GLU A 1 157 ? -53.68799 -47.38112 19.13824 1.000 25.82298 185 GLU A O 1
ATOM 1235 N N . ARG A 1 158 ? -51.52810 -46.78212 18.92440 1.000 21.80579 186 ARG A N 1
ATOM 1236 C CA . ARG A 1 158 ? -51.05728 -48.16008 18.94759 1.000 20.23940 186 ARG A CA 1
ATOM 1237 C C . ARG A 1 158 ? -51.18366 -48.81137 20.32063 1.000 22.75162 186 ARG A C 1
ATOM 1238 O O . ARG A 1 158 ? -51.55310 -49.98774 20.41752 1.000 24.30157 186 ARG A O 1
ATOM 1246 N N . SER A 1 159 ? -50.85484 -48.09699 21.39299 1.000 24.01551 187 SER A N 1
ATOM 1247 C CA B SER A 1 159 ? -50.89807 -48.72500 22.70886 0.588 23.14525 187 SER A CA 1
ATOM 1248 C CA C SER A 1 159 ? -50.89164 -48.72136 22.70966 0.412 23.19674 187 SER A CA 1
ATOM 1249 C C . SER A 1 159 ? -52.32363 -49.11845 23.06998 1.000 25.58897 187 SER A C 1
ATOM 1250 O O . SER A 1 159 ? -52.55847 -50.20256 23.62226 1.000 27.25657 187 SER A O 1
ATOM 1255 N N . GLN A 1 160 ? -53.28460 -48.25110 22.75420 1.000 25.23501 188 GLN A N 1
ATOM 1256 C CA A GLN A 1 160 ? -54.68461 -48.58252 23.00741 0.617 31.44788 188 GLN A CA 1
ATOM 1257 C CA B GLN A 1 160 ? -54.68562 -48.57891 23.00268 0.383 31.44472 188 GLN A CA 1
ATOM 1258 C C . GLN A 1 160 ? -55.09755 -49.82132 22.22392 1.000 34.41890 188 GLN A C 1
ATOM 1259 O O . GLN A 1 160 ? -55.71412 -50.73734 22.77230 1.000 30.32705 188 GLN A O 1
ATOM 1270 N N . ALA A 1 161 ? -54.74705 -49.88219 20.93454 1.000 27.56199 189 ALA A N 1
ATOM 1271 C CA . ALA A 1 161 ? -55.12646 -51.05148 20.14879 1.000 27.87966 189 ALA A CA 1
ATOM 1272 C C . ALA A 1 161 ? -54.50449 -52.32588 20.69866 1.000 31.07028 189 ALA A C 1
ATOM 1273 O O . ALA A 1 161 ? -55.14435 -53.38334 20.70334 1.000 29.45097 189 ALA A O 1
ATOM 1275 N N . LEU A 1 162 ? -53.24524 -52.25684 21.14645 1.000 24.16431 190 LEU A N 1
ATOM 1276 C CA . LEU A 1 162 ? -52.58693 -53.44497 21.67076 1.000 26.16919 190 LEU A CA 1
ATOM 1277 C C . LEU A 1 162 ? -53.25420 -53.92148 22.95198 1.000 31.34793 190 LEU A C 1
ATOM 1278 O O . LEU A 1 162 ? -53.48183 -55.12619 23.13535 1.000 33.98395 190 LEU A O 1
ATOM 1283 N N A CYS A 1 163 ? -53.61560 -52.99318 23.83840 0.176 33.36805 191 CYS A N 1
ATOM 1284 N N B CYS A 1 163 ? -53.52235 -52.99368 23.86509 0.824 33.41046 191 CYS A N 1
ATOM 1285 C CA A CYS A 1 163 ? -54.23598 -53.40006 25.09312 0.176 37.71229 191 CYS A CA 1
ATOM 1286 C CA B CYS A 1 163 ? -54.09647 -53.38430 25.14122 0.824 38.26118 191 CYS A CA 1
ATOM 1287 C C A CYS A 1 163 ? -55.64308 -53.92760 24.87192 0.176 36.20446 191 CYS A C 1
ATOM 1288 C C B CYS A 1 163 ? -55.53209 -53.84917 24.97007 0.824 36.60798 191 CYS A C 1
ATOM 1289 O O A CYS A 1 163 ? -56.05572 -54.90059 25.51615 0.176 39.09309 191 CYS A O 1
ATOM 1290 O O B CYS A 1 163 ? -55.93881 -54.82434 25.61199 0.824 40.05906 191 CYS A O 1
ATOM 1295 N N A ASP A 1 164 ? -56.39546 -53.29498 23.97666 0.176 34.81200 192 ASP A N 1
ATOM 1296 N N B ASP A 1 164 ? -56.29883 -53.18866 24.08137 0.824 34.74538 192 ASP A N 1
ATOM 1297 C CA A ASP A 1 164 ? -57.75884 -53.70928 23.65916 0.176 33.87673 192 ASP A CA 1
ATOM 1298 C CA B ASP A 1 164 ? -57.66481 -53.59550 23.72756 0.824 33.83184 192 ASP A CA 1
ATOM 1299 C C A ASP A 1 164 ? -57.80983 -54.99585 22.87445 0.176 34.79317 192 ASP A C 1
ATOM 1300 C C B ASP A 1 164 ? -57.72436 -54.89576 22.94715 0.824 34.97590 192 ASP A C 1
ATOM 1301 O O A ASP A 1 164 ? -58.90447 -55.37657 22.43179 0.176 33.62637 192 ASP A O 1
ATOM 1302 O O B ASP A 1 164 ? -58.82602 -55.28134 22.52769 0.824 33.86967 192 ASP A O 1
ATOM 1311 N N A ASN A 1 165 ? -56.65563 -55.64378 22.70222 0.176 29.07517 193 ASN A N 1
ATOM 1312 N N B ASN A 1 165 ? -56.58885 -55.55459 22.71287 0.824 28.62579 193 ASN A N 1
ATOM 1313 C CA A ASN A 1 165 ? -56.56168 -56.92781 22.01743 0.176 32.45910 193 ASN A CA 1
ATOM 1314 C CA B ASN A 1 165 ? -56.55102 -56.85199 22.06385 0.824 32.49595 193 ASN A CA 1
ATOM 1315 C C A ASN A 1 165 ? -57.03501 -56.82720 20.57015 0.176 32.15929 193 ASN A C 1
ATOM 1316 C C B ASN A 1 165 ? -57.00964 -56.80408 20.61173 0.824 32.26350 193 ASN A C 1
ATOM 1317 O O A ASN A 1 165 ? -57.67589 -57.74029 20.04684 0.176 31.99607 193 ASN A O 1
ATOM 1318 O O B ASN A 1 165 ? -57.61225 -57.75864 20.11934 0.824 32.03827 193 ASN A O 1
ATOM 1327 N N . LYS A 1 166 ? -56.72255 -55.70777 19.91095 1.000 30.26341 194 LYS A N 1
ATOM 1328 C CA . LYS A 1 166 ? -56.98881 -55.61363 18.47838 1.000 26.71615 194 LYS A CA 1
ATOM 1329 C C . LYS A 1 166 ? -55.78147 -55.95329 17.62362 1.000 28.67693 194 LYS A C 1
ATOM 1330 O O . LYS A 1 166 ? -55.94595 -56.21098 16.42209 1.000 27.07781 194 LYS A O 1
ATOM 1336 N N . ILE A 1 167 ? -54.57743 -55.95067 18.20689 1.000 24.18368 195 ILE A N 1
ATOM 1337 C CA . ILE A 1 167 ? -53.36594 -56.41900 17.54952 1.000 25.29785 195 ILE A CA 1
ATOM 1338 C C . ILE A 1 167 ? -52.55005 -57.21277 18.55913 1.000 26.64997 195 ILE A C 1
ATOM 1339 O O . ILE A 1 167 ? -52.68106 -57.03322 19.77434 1.000 29.98774 195 ILE A O 1
ATOM 1344 N N . ASP A 1 168 ? -51.70869 -58.10274 18.03462 1.000 23.45621 196 ASP A N 1
ATOM 1345 C CA . ASP A 1 168 ? -50.75870 -58.85162 18.85376 1.000 23.92542 196 ASP A CA 1
ATOM 1346 C C . ASP A 1 168 ? -49.48742 -58.05697 19.14041 1.000 28.22052 196 ASP A C 1
ATOM 1347 O O . ASP A 1 168 ? -48.83942 -58.26856 20.17458 1.000 26.08830 196 ASP A O 1
ATOM 1352 N N . ALA A 1 169 ? -49.10748 -57.15807 18.23917 1.000 25.95327 197 ALA A N 1
ATOM 1353 C CA . ALA A 1 169 ? -47.88822 -56.38813 18.42765 1.000 22.53616 197 ALA A CA 1
ATOM 1354 C C . ALA A 1 169 ? -47.94680 -55.15547 17.54047 1.000 28.01253 197 ALA A C 1
ATOM 1355 O O . ALA A 1 169 ? -48.64650 -55.14496 16.52287 1.000 25.31599 197 ALA A O 1
ATOM 1357 N N . PHE A 1 170 ? -47.20879 -54.11744 17.93050 1.000 25.51986 198 PHE A N 1
ATOM 1358 C CA . PHE A 1 170 ? -46.93714 -53.01981 17.01295 1.000 19.53287 198 PHE A CA 1
ATOM 1359 C C . PHE A 1 170 ? -45.44160 -52.77495 16.94260 1.000 24.13104 198 PHE A C 1
ATOM 1360 O O . PHE A 1 170 ? -44.70913 -53.02709 17.89576 1.000 23.03346 198 PHE A O 1
ATOM 1368 N N . ILE A 1 171 ? -44.99069 -52.32505 15.79484 1.000 20.91178 199 ILE A N 1
ATOM 1369 C CA A ILE A 1 171 ? -43.59926 -51.92561 15.66987 0.959 22.42372 199 ILE A CA 1
ATOM 1370 C CA B ILE A 1 171 ? -43.60982 -51.91592 15.58253 0.041 22.38335 199 ILE A CA 1
ATOM 1371 C C . ILE A 1 171 ? -43.52824 -50.40873 15.78682 1.000 21.45318 199 ILE A C 1
ATOM 1372 O O . ILE A 1 171 ? -44.51789 -49.68902 15.62123 1.000 19.87979 199 ILE A O 1
ATOM 1381 N N . TYR A 1 172 ? -42.35120 -49.91456 16.16828 1.000 19.13571 200 TYR A N 1
ATOM 1382 C CA . TYR A 1 172 ? -42.18872 -48.47232 16.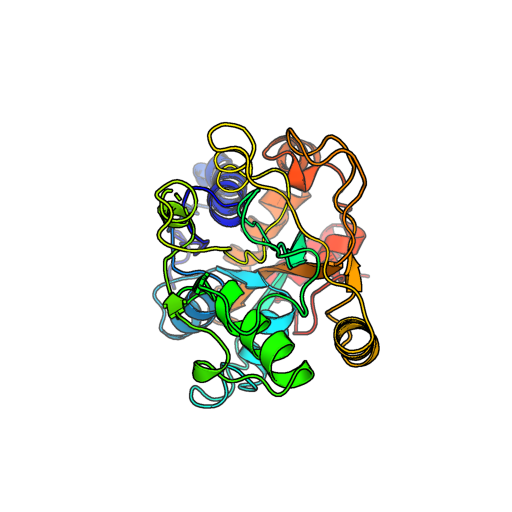33436 1.000 19.31566 200 TYR A CA 1
ATOM 1383 C C . TYR A 1 172 ? -40.70898 -48.16847 16.21747 1.000 17.30765 200 TYR A C 1
ATOM 1384 O O . TYR A 1 172 ? -39.90105 -48.67860 17.00471 1.000 19.68787 200 TYR A O 1
ATOM 1393 N N . MET A 1 173 ? -40.36261 -47.35143 15.23434 1.000 18.63091 201 MET A N 1
ATOM 1394 C CA . MET A 1 173 ? -39.00133 -46.87870 15.00366 1.000 17.47743 201 MET A CA 1
ATOM 1395 C C . MET A 1 173 ? -38.91232 -45.61383 15.86018 1.000 16.54953 201 MET A C 1
ATOM 1396 O O . MET A 1 173 ? -39.36708 -44.55278 15.44068 1.000 18.06356 201 MET A O 1
ATOM 1401 N N . VAL A 1 174 ? -38.39677 -45.70408 17.08965 1.000 21.18225 202 VAL A N 1
ATOM 1402 C CA . VAL A 1 174 ? -38.53872 -44.57440 18.00428 1.000 21.37785 202 VAL A CA 1
ATOM 1403 C C . VAL A 1 174 ? -37.47222 -44.65252 19.08436 1.000 18.17838 202 VAL A C 1
ATOM 1404 O O . VAL A 1 174 ? -37.03496 -45.73736 19.47292 1.000 18.68544 202 VAL A O 1
ATOM 1408 N N . GLY A 1 175 ? -37.02952 -43.47933 19.54887 1.000 18.42384 203 GLY A N 1
ATOM 1409 C CA . GLY A 1 175 ? -36.11116 -43.39488 20.66503 1.000 20.20650 203 GLY A CA 1
ATOM 1410 C C . GLY A 1 175 ? -36.75182 -43.69189 22.01750 1.000 22.20117 203 GLY A C 1
ATOM 1411 O O . GLY A 1 175 ? -37.95229 -43.95410 22.15284 1.000 22.85405 203 GLY A O 1
ATOM 1412 N N . HIS A 1 176 ? -35.91023 -43.64268 23.04850 1.000 20.01230 204 HIS A N 1
ATOM 1413 C CA . HIS A 1 176 ? -36.29754 -44.07233 24.39130 1.000 19.79830 204 HIS A CA 1
ATOM 1414 C C . HIS A 1 176 ? -35.80204 -43.08728 25.43111 1.000 25.42944 204 HIS A C 1
ATOM 1415 O O . HIS A 1 176 ? -34.72368 -42.50249 25.27971 1.000 22.78260 204 HIS A O 1
ATOM 1422 N N . PRO A 1 177 ? -36.56783 -42.89682 26.51547 1.000 24.28391 205 PRO A N 1
ATOM 1423 C CA . PRO A 1 177 ? -37.91966 -43.44847 26.68604 1.000 21.96398 205 PRO A CA 1
ATOM 1424 C C . PRO A 1 177 ? -38.97911 -42.66985 25.90481 1.000 20.23679 205 PRO A C 1
ATOM 1425 O O . PRO A 1 177 ? -38.74326 -41.50862 25.57967 1.000 25.36553 205 PRO A O 1
ATOM 1429 N N . ASN A 1 178 ? -40.11806 -43.28608 25.57563 1.000 25.29367 206 ASN A N 1
ATOM 1430 C CA . ASN A 1 178 ? -41.21350 -42.54058 24.97025 1.000 23.19150 206 ASN A CA 1
ATOM 1431 C C . ASN A 1 178 ? -42.53906 -42.96642 25.59326 1.000 24.82258 206 ASN A C 1
ATOM 1432 O O . ASN A 1 178 ? -42.66439 -44.05497 26.16511 1.000 27.04457 206 ASN A O 1
ATOM 1437 N N . GLY A 1 179 ? -43.53901 -42.10444 25.40698 1.000 29.01506 207 GLY A N 1
ATOM 1438 C CA . GLY A 1 179 ? -44.80768 -42.28783 26.09580 1.000 32.26678 207 GLY A CA 1
ATOM 1439 C C . GLY A 1 179 ? -45.61810 -43.46026 25.57550 1.000 34.78852 207 GLY A C 1
ATOM 1440 O O . GLY A 1 179 ? -46.30294 -44.13438 26.34360 1.000 31.69155 207 GLY A O 1
ATOM 1441 N N . ALA A 1 180 ? -45.56145 -43.72218 24.26698 1.000 29.63071 208 ALA A N 1
ATOM 1442 C CA . ALA A 1 180 ? -46.34979 -44.82229 23.71945 1.000 27.62665 208 ALA A CA 1
ATOM 1443 C C . ALA A 1 180 ? -45.93241 -46.15667 24.32524 1.000 25.93845 208 ALA A C 1
ATOM 1444 O O . ALA A 1 180 ? -46.77794 -46.97303 24.70541 1.000 26.93214 208 ALA A O 1
ATOM 1446 N N . ILE A 1 181 ? -44.62648 -46.40298 24.43580 1.000 23.29749 209 ILE A N 1
ATOM 1447 C CA . ILE A 1 181 ? -44.18394 -47.68266 24.97123 1.000 21.00661 209 ILE A CA 1
ATOM 1448 C C . ILE A 1 181 ? -44.34148 -47.71956 26.48970 1.000 21.94761 209 ILE A C 1
ATOM 1449 O O . ILE A 1 181 ? -44.59074 -48.78603 27.06448 1.000 27.35460 209 ILE A O 1
ATOM 1454 N N . LYS A 1 182 ? -44.19699 -46.57390 27.14974 1.000 29.08927 210 LYS A N 1
ATOM 1455 C CA . LYS A 1 182 ? -44.42897 -46.54013 28.58933 1.000 27.33871 210 LYS A CA 1
ATOM 1456 C C . LYS A 1 182 ? -45.86699 -46.93985 28.90767 1.000 27.66150 210 LYS A C 1
ATOM 1457 O O . LYS A 1 182 ? -46.10443 -47.72875 29.82651 1.000 29.34298 210 LYS A O 1
ATOM 1463 N N A GLU A 1 183 ? -46.83339 -46.43591 28.13761 0.532 30.25844 211 GLU A N 1
ATOM 1464 N N B GLU A 1 183 ? -46.82697 -46.42843 28.13035 0.468 30.24703 211 GLU A N 1
ATOM 1465 C CA A GLU A 1 183 ? -48.23493 -46.75733 28.40954 0.532 33.25871 211 GLU A CA 1
ATOM 1466 C CA B GLU A 1 183 ? -48.24168 -46.72610 28.35929 0.468 33.28031 211 GLU A CA 1
ATOM 1467 C C A GLU A 1 183 ? -48.50258 -48.24750 28.24020 0.532 33.39950 211 GLU A C 1
ATOM 1468 C C B GLU A 1 183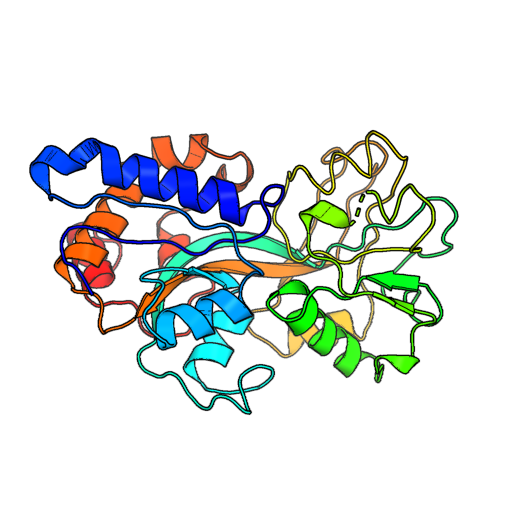 ? -48.52527 -48.21821 28.21490 0.468 33.35358 211 GLU A C 1
ATOM 1469 O O A GLU A 1 183 ? -49.11079 -48.88737 29.10986 0.532 33.84714 211 GLU A O 1
ATOM 1470 O O B GLU A 1 183 ? -49.16049 -48.83169 29.08248 0.468 33.88461 211 GLU A O 1
ATOM 1481 N N . ALA A 1 184 ? -48.05851 -48.82298 27.11848 1.000 28.18730 212 ALA A N 1
ATOM 1482 C CA . ALA A 1 184 ? -48.33157 -50.23199 26.86487 1.000 27.86816 212 ALA A CA 1
ATOM 1483 C C . ALA A 1 184 ? -47.67831 -51.13442 27.90214 1.000 28.35013 212 ALA A C 1
ATOM 1484 O O . ALA A 1 184 ? -48.29516 -52.09856 28.37033 1.000 28.75889 212 ALA A O 1
ATOM 1486 N N A THR A 1 185 ? -46.45044 -50.79424 28.31329 0.523 27.76716 213 THR A N 1
ATOM 1487 N N B THR A 1 185 ? -46.40697 -50.89459 28.23269 0.477 27.86969 213 THR A N 1
ATOM 1488 C CA A THR A 1 185 ? -45.73238 -51.61557 29.27552 0.523 29.53047 213 THR A CA 1
ATOM 1489 C CA B THR A 1 185 ? -45.69843 -51.86273 29.06559 0.477 27.30279 213 THR A CA 1
ATOM 1490 C C A THR A 1 185 ? -46.21872 -51.36341 30.69838 0.523 22.94668 213 THR A C 1
ATOM 1491 C C B THR A 1 185 ? -46.26554 -51.92039 30.48043 0.477 30.13493 213 THR A C 1
ATOM 1492 O O A THR A 1 185 ? -46.35826 -52.30591 31.48270 0.523 31.91891 213 THR A O 1
ATOM 1493 O O B THR A 1 185 ? -46.28664 -52.99717 31.09491 0.477 27.25369 213 THR A O 1
ATOM 1500 N N A THR A 1 186 ? -46.48166 -50.11117 31.05568 0.523 30.26158 214 THR A N 1
ATOM 1501 N N B THR A 1 186 ? -46.74069 -50.79089 30.99180 0.477 26.73169 214 THR A N 1
ATOM 1502 C CA A THR A 1 186 ? -46.78893 -49.82029 32.44871 0.523 27.06921 214 THR A CA 1
ATOM 1503 C CA B THR A 1 186 ? -47.26995 -50.68055 32.34550 0.477 27.26055 214 THR A CA 1
ATOM 1504 C C A THR A 1 186 ? -48.28170 -49.81347 32.76074 0.523 28.64928 214 THR A C 1
ATOM 1505 C C B THR A 1 186 ? -48.77425 -50.86795 32.43210 0.477 33.70416 214 THR A C 1
ATOM 1506 O O A THR A 1 186 ? -48.63743 -49.91469 33.93804 0.523 27.04655 214 THR A O 1
ATOM 1507 O O B THR A 1 186 ? -49.33640 -50.63848 33.50675 0.477 34.58456 214 THR A O 1
ATOM 1514 N N A SER A 1 187 ? -49.16692 -49.75080 31.75327 0.523 25.81119 215 SER A N 1
ATOM 1515 N N B SER A 1 187 ? -49.44206 -51.22442 31.33812 0.477 22.03622 215 SER A N 1
ATOM 1516 C CA A SER A 1 187 ? -50.60163 -49.84909 32.00331 0.523 23.26905 215 SER A CA 1
ATOM 1517 C CA B SER A 1 187 ? -50.88991 -51.45689 31.38517 0.477 28.02572 215 SER A CA 1
ATOM 1518 C C A SER A 1 187 ? -51.28677 -51.04220 31.35084 0.523 26.88488 215 SER A C 1
ATOM 1519 C C B SER A 1 187 ? -51.28892 -52.84395 30.89998 0.477 30.47248 215 SER A C 1
ATOM 1520 O O A SER A 1 187 ? -52.46082 -51.28386 31.64141 0.523 29.66545 215 SER A O 1
ATOM 1521 O O B SER A 1 187 ? -52.21822 -53.43333 31.45733 0.477 27.02177 215 SER A O 1
ATOM 1526 N N A CYS A 1 188 ? -50.62645 -51.77129 30.45297 0.523 26.82662 216 CYS A N 1
ATOM 1527 N N B CYS A 1 188 ? -50.61499 -53.37046 29.87475 0.477 26.74950 216 CYS A N 1
ATOM 1528 C CA A CYS A 1 188 ? -51.30635 -52.93604 29.89875 0.523 26.41954 216 CYS A CA 1
ATOM 1529 C CA B CYS A 1 188 ? -50.93406 -54.64442 29.23238 0.477 26.02042 216 CYS A CA 1
ATOM 1530 C C A CYS A 1 188 ? -50.39345 -54.14304 29.71767 0.523 26.89934 216 CYS A C 1
ATOM 1531 C C B CYS A 1 188 ? -49.99240 -55.76905 29.64328 0.477 27.94334 216 CYS A C 1
ATOM 1532 O O A CYS A 1 188 ? -50.73378 -55.04538 28.94331 0.523 25.49371 216 CYS A O 1
ATOM 1533 O O B CYS A 1 188 ? -50.16119 -56.90023 29.17799 0.477 24.68450 216 CYS A O 1
ATOM 1538 N N A ALA A 1 189 ? -49.24776 -54.17153 30.40047 0.523 23.77781 217 ALA A N 1
ATOM 1539 N N B ALA A 1 189 ? -48.99657 -55.48560 30.48348 0.477 21.94617 217 ALA A N 1
ATOM 1540 C CA A ALA A 1 189 ? -48.40587 -55.36754 30.51647 0.523 22.32924 217 ALA A CA 1
ATOM 1541 C CA B ALA A 1 189 ? -47.81442 -56.33945 30.57890 0.477 24.87796 217 ALA A CA 1
ATOM 1542 C C A ALA A 1 189 ? -47.81974 -55.83380 29.17862 0.523 26.48993 217 ALA A C 1
ATOM 1543 C C B ALA A 1 189 ? -47.23081 -56.55901 29.18901 0.477 19.76698 217 ALA A C 1
ATOM 1544 O O A ALA A 1 189 ? -47.69643 -57.02932 28.94235 0.523 21.65141 217 ALA A O 1
ATOM 1545 O O B ALA A 1 189 ? -46.63529 -57.60430 28.89453 0.477 21.87605 217 ALA A O 1
ATOM 1548 N N A ALA A 1 190 ? -47.40322 -54.90560 28.31678 0.523 24.61811 218 ALA A N 1
ATOM 1549 N N B ALA A 1 190 ? -47.44435 -55.56146 28.32998 0.477 25.63889 218 ALA A N 1
ATOM 1550 C CA A ALA A 1 190 ? -46.75996 -55.32442 27.07488 0.523 25.93621 218 ALA A CA 1
ATOM 1551 C CA B ALA A 1 190 ? -46.79262 -55.51831 27.03727 0.477 25.76955 218 ALA A CA 1
ATOM 1552 C C A ALA A 1 190 ? -45.27649 -55.64316 27.30700 0.523 26.26244 218 ALA A C 1
ATOM 1553 C C B ALA A 1 190 ? -45.29254 -55.61088 27.23755 0.477 26.19318 218 ALA A C 1
ATOM 1554 O O A ALA A 1 190 ? -44.70185 -55.31124 28.35091 0.523 27.87839 218 ALA A O 1
ATOM 1555 O O B ALA A 1 190 ? -44.73586 -55.08826 28.21060 0.477 28.95865 218 ALA A O 1
ATOM 1558 N N . LYS A 1 191 ? -44.65291 -56.31102 26.32935 1.000 26.62403 219 LYS A N 1
ATOM 1559 C CA . LYS A 1 191 ? -43.23346 -56.60509 26.40450 1.000 28.46898 219 LYS A CA 1
ATOM 1560 C C . LYS A 1 191 ? -42.53073 -56.00818 25.19937 1.000 32.72029 219 LYS A C 1
ATOM 1561 O O . LYS A 1 191 ? -43.09891 -55.94899 24.10629 1.000 27.39413 219 LYS A O 1
ATOM 1567 N N . LEU A 1 192 ? -41.31188 -55.52422 25.42143 1.000 26.50947 220 LEU A N 1
ATOM 1568 C CA . LEU A 1 192 ? -40.41909 -55.18471 24.31763 1.000 25.32091 220 LEU A CA 1
ATOM 1569 C C . LEU A 1 192 ? -39.69868 -56.44896 23.86955 1.000 29.68037 220 LEU A C 1
ATOM 1570 O O . LEU A 1 192 ? -39.12041 -57.16657 24.69131 1.000 33.41973 220 LEU A O 1
ATOM 1575 N N . VAL A 1 193 ? -39.73982 -56.72659 22.57367 1.000 21.79369 221 VAL A N 1
ATOM 1576 C CA . VAL A 1 193 ? -39.30011 -57.99614 21.99922 1.000 23.46522 221 VAL A CA 1
ATOM 1577 C C . VAL A 1 193 ? -38.06717 -57.73914 21.14220 1.000 29.47408 221 VAL A C 1
ATOM 1578 O O . VAL A 1 193 ? -38.07885 -56.80551 20.33111 1.000 25.52513 221 VAL A O 1
ATOM 1582 N N . PRO A 1 194 ? -37.01508 -58.54680 21.25503 1.000 24.36202 222 PRO A N 1
ATOM 1583 C CA . PRO A 1 194 ? -35.82041 -58.32311 20.43036 1.000 25.31738 222 PRO A CA 1
ATOM 1584 C C . PRO A 1 194 ? -36.06349 -58.62064 18.95717 1.000 26.53866 222 PRO A C 1
ATOM 1585 O O . PRO A 1 194 ? -37.02854 -59.28673 18.56196 1.000 25.64616 222 PRO A O 1
ATOM 1589 N N . ALA A 1 195 ? -35.16540 -58.08483 18.13955 1.000 23.67825 223 ALA A N 1
ATOM 1590 C CA . ALA A 1 195 ? -35.08755 -58.40896 16.71195 1.000 22.83252 223 ALA A CA 1
ATOM 1591 C C . ALA A 1 195 ? -33.64824 -58.82916 16.42931 1.000 26.49569 223 ALA A C 1
ATOM 1592 O O . ALA A 1 195 ? -32.76595 -57.98147 16.24664 1.000 25.94380 223 ALA A O 1
ATOM 1594 N N . THR A 1 196 ? -33.41214 -60.14236 16.42370 1.000 24.35109 224 THR A N 1
ATOM 1595 C CA . THR A 1 196 ? -32.11430 -60.73037 16.12820 1.000 24.03930 224 THR A CA 1
ATOM 1596 C C . THR A 1 196 ? -32.29664 -61.85199 15.11436 1.000 26.77012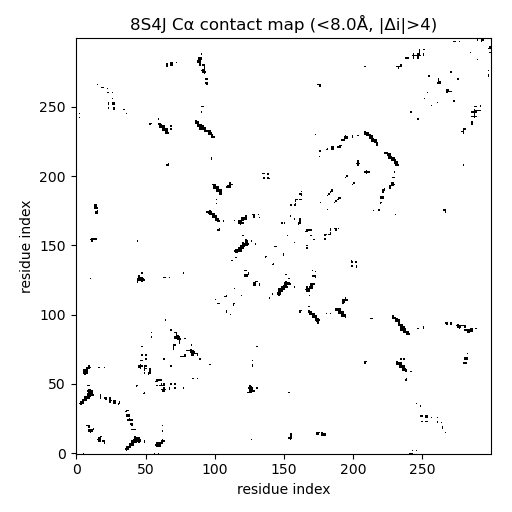 224 THR A C 1
ATOM 1597 O O . THR A 1 196 ? -33.41911 -62.23931 14.77090 1.000 28.19059 224 THR A O 1
ATOM 1601 N N . GLY A 1 197 ? -31.17848 -62.38496 14.64002 1.000 25.17711 225 GLY A N 1
ATOM 1602 C CA . GLY A 1 197 ? -31.20970 -63.47859 13.69641 1.000 26.73265 225 GLY A CA 1
ATOM 1603 C C . GLY A 1 197 ? -30.57176 -63.10611 12.37502 1.000 26.29809 225 GLY A C 1
ATOM 1604 O O . GLY A 1 197 ? -30.15366 -61.96392 12.16523 1.000 27.37018 225 GLY A O 1
ATOM 1605 N N . PRO A 1 198 ? -30.48859 -64.07002 11.45023 1.000 27.39857 226 PRO A N 1
ATOM 1606 C CA A PRO A 1 198 ? -29.75468 -63.81743 10.20294 0.466 26.06030 226 PRO A CA 1
ATOM 1607 C CA B PRO A 1 198 ? -29.75947 -63.82084 10.19953 0.534 26.05277 226 PRO A CA 1
ATOM 1608 C C . PRO A 1 198 ? -30.35700 -62.71298 9.35257 1.000 25.87680 226 PRO A C 1
ATOM 1609 O O . PRO A 1 198 ? -29.61580 -62.02007 8.64568 1.000 25.65217 226 PRO A O 1
ATOM 1616 N N . GLU A 1 199 ? -31.67519 -62.52680 9.39020 1.000 24.99558 227 GLU A N 1
ATOM 1617 C CA . GLU A 1 199 ? -32.28090 -61.46496 8.59589 1.000 25.95789 227 GLU A CA 1
ATOM 1618 C C . GLU A 1 199 ? -31.86013 -60.09078 9.10714 1.000 25.54942 227 GLU A C 1
ATOM 1619 O O . GLU A 1 199 ? -31.48852 -59.21590 8.31962 1.000 23.71720 227 GLU A O 1
ATOM 1625 N N . ILE A 1 200 ? -31.90537 -59.88065 10.42723 1.000 23.20902 228 ILE A N 1
ATOM 1626 C CA . ILE A 1 200 ? -31.47404 -58.59176 10.96830 1.000 23.75745 228 ILE A CA 1
ATOM 1627 C C . ILE A 1 200 ? -29.97949 -58.39797 10.74495 1.000 24.34940 228 ILE A C 1
ATOM 1628 O O . ILE A 1 200 ? -29.52372 -57.30328 10.39002 1.000 22.01863 228 ILE A O 1
ATOM 1633 N N . GLU A 1 201 ? -29.19488 -59.46152 10.91833 1.000 25.33787 229 GLU A N 1
ATOM 1634 C CA . GLU A 1 201 ? -27.75959 -59.35367 10.67497 1.000 23.66893 229 GLU A CA 1
ATOM 1635 C C . GLU A 1 201 ? -27.46747 -58.91649 9.24585 1.000 23.33925 229 GLU A C 1
ATOM 1636 O O . GLU A 1 201 ? -26.54675 -58.12786 9.01649 1.000 24.34875 229 GLU A O 1
ATOM 1642 N N . LYS A 1 202 ? -28.23487 -59.41922 8.26868 1.000 23.40298 230 LYS A N 1
ATOM 1643 C CA . LYS A 1 202 ? -28.03220 -58.99035 6.88732 1.000 23.36816 230 LYS A CA 1
ATOM 1644 C C . LYS A 1 202 ? -28.38102 -57.51718 6.72169 1.000 24.84498 230 LYS A C 1
ATOM 1645 O O . LYS A 1 202 ? -27.63699 -56.76616 6.08162 1.000 23.82767 230 LYS A O 1
ATOM 1651 N N . ILE A 1 203 ? -29.48392 -57.08055 7.33640 1.000 22.41662 231 ILE A N 1
ATOM 1652 C CA . ILE A 1 203 ? -29.89531 -55.68027 7.25789 1.000 23.39421 231 ILE A CA 1
ATOM 1653 C C . ILE A 1 203 ? -28.79245 -54.77022 7.79602 1.000 21.19704 231 ILE A C 1
ATOM 1654 O O . ILE A 1 203 ? -28.46721 -53.73672 7.19885 1.000 22.02618 231 ILE A O 1
ATOM 1659 N N . VAL A 1 204 ? -28.21296 -55.13367 8.94509 1.000 21.86881 232 VAL A N 1
ATOM 1660 C CA . VAL A 1 204 ? -27.15489 -54.31826 9.53928 1.000 21.03009 232 VAL A CA 1
ATOM 1661 C C . VAL A 1 204 ? -25.89190 -54.37268 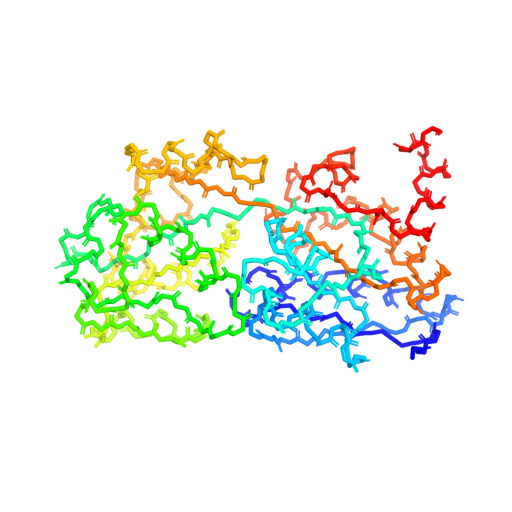8.68725 1.000 21.33726 232 VAL A C 1
ATOM 1662 O O . VAL A 1 204 ? -25.24294 -53.34643 8.44478 1.000 21.86240 232 VAL A O 1
ATOM 1666 N N . ALA A 1 205 ? -25.52930 -55.56931 8.20910 1.000 21.73271 233 ALA A N 1
ATOM 1667 C CA . ALA A 1 205 ? -24.29439 -55.70241 7.44040 1.000 20.56274 233 ALA A CA 1
ATOM 1668 C C . ALA A 1 205 ? -24.36334 -54.95780 6.11432 1.000 21.34070 233 ALA A C 1
ATOM 1669 O O . ALA A 1 205 ? -23.34177 -54.44794 5.63791 1.000 22.06245 233 ALA A O 1
ATOM 1671 N N . ASN A 1 206 ? -25.54299 -54.85840 5.51472 1.000 23.17245 234 ASN A N 1
ATOM 1672 C CA . ASN A 1 206 ? -25.64764 -54.40157 4.13480 1.000 21.89190 234 ASN A CA 1
ATOM 1673 C C . ASN A 1 206 ? -25.91387 -52.90594 3.98710 1.000 25.17880 234 ASN A C 1
ATOM 1674 O O . ASN A 1 206 ? -25.96489 -52.40938 2.85812 1.000 27.21355 234 ASN A O 1
ATOM 1679 N N . ASN A 1 207 ? -26.07419 -52.16351 5.08582 1.000 21.01303 235 ASN A N 1
ATOM 1680 C CA . ASN A 1 207 ? -26.52625 -50.78290 5.02229 1.000 22.71038 235 ASN A CA 1
ATOM 1681 C C . ASN A 1 207 ? -25.76452 -49.94449 6.04108 1.000 25.11973 235 ASN A C 1
ATOM 1682 O O . ASN A 1 207 ? -25.65328 -50.35512 7.21052 1.000 23.53455 235 ASN A O 1
ATOM 1687 N N . PRO A 1 208 ? -25.23947 -48.77670 5.65682 1.000 21.34995 236 PRO A N 1
ATOM 1688 C CA . PRO A 1 208 ? -24.46179 -47.99044 6.61595 1.000 22.94817 236 PRO A CA 1
ATOM 1689 C C . PRO A 1 208 ? -25.31511 -47.27835 7.65155 1.000 23.73410 236 PRO A C 1
ATOM 1690 O O . PRO A 1 208 ? -24.76172 -46.84636 8.66404 1.000 28.94160 236 PRO A O 1
ATOM 1694 N N . TYR A 1 209 ? -26.62851 -47.15493 7.44397 1.000 23.73834 237 TYR A N 1
ATOM 1695 C CA A TYR A 1 209 ? -27.51151 -46.45044 8.36803 0.623 22.42998 237 TYR A CA 1
ATOM 1696 C CA B TYR A 1 209 ? -27.49622 -46.45408 8.38519 0.377 22.43212 237 TYR A CA 1
ATOM 1697 C C . TYR A 1 209 ? -28.32229 -47.39549 9.25215 1.000 23.93858 237 TYR A C 1
ATOM 1698 O O . TYR A 1 209 ? -29.22323 -46.93137 9.96323 1.000 22.61101 237 TYR A O 1
ATOM 1715 N N . TYR A 1 210 ? -28.03800 -48.70137 9.22482 1.000 20.28892 238 TYR A N 1
ATOM 1716 C CA . TYR A 1 210 ? -28.61938 -49.64551 10.17961 1.000 21.11914 238 TYR A CA 1
ATOM 1717 C C . TYR A 1 210 ? -27.49824 -50.22920 11.03099 1.000 21.65179 238 TYR A C 1
ATOM 1718 O O . TYR A 1 210 ? -26.56103 -50.84056 10.50632 1.000 21.61680 238 TYR A O 1
ATOM 1727 N N . ALA A 1 211 ? -27.59473 -50.05437 12.34745 1.000 18.56393 239 ALA A N 1
ATOM 1728 C CA . ALA A 1 211 ? -26.59618 -50.56121 13.27256 1.000 18.17691 239 ALA A CA 1
ATOM 1729 C C . ALA A 1 211 ? -27.29664 -51.28422 14.41332 1.000 22.07568 239 ALA A C 1
ATOM 1730 O O . ALA A 1 211 ? -28.45366 -50.99565 14.73290 1.000 22.43829 239 ALA A O 1
ATOM 1732 N N . TYR A 1 212 ? -26.59025 -52.23091 15.01942 1.000 21.02094 240 TYR A N 1
ATOM 1733 C CA . TYR A 1 212 ? -27.13964 -52.92394 16.18199 1.000 21.15004 240 TYR A CA 1
ATOM 1734 C C . TYR A 1 212 ? -27.49341 -51.92548 17.28395 1.000 20.18428 240 TYR A C 1
ATOM 1735 O O . TYR A 1 212 ? -26.79189 -50.93149 17.49916 1.000 23.41005 240 TYR A O 1
ATOM 1744 N N . SER A 1 213 ? -28.59953 -52.19708 17.97194 1.000 22.09396 241 SER A N 1
ATOM 1745 C CA . SER A 1 213 ? -29.11102 -51.34441 19.03453 1.000 20.63128 241 SER A CA 1
ATOM 1746 C C . SER A 1 213 ? -29.38292 -52.19342 20.26485 1.000 21.93077 241 SER A C 1
ATOM 1747 O O . SER A 1 213 ? -29.54724 -53.41196 20.17725 1.000 22.22603 241 SER A O 1
ATOM 1750 N N . VAL A 1 214 ? -29.38681 -51.54380 21.43071 1.000 23.74603 242 VAL A N 1
ATOM 1751 C CA A VAL A 1 214 ? -29.73294 -52.19869 22.69055 0.656 25.02542 242 VAL A CA 1
ATOM 1752 C CA B VAL A 1 214 ? -29.74752 -52.20267 22.68131 0.344 25.04990 242 VAL A CA 1
ATOM 1753 C C . VAL A 1 214 ? -30.60222 -51.24668 23.49907 1.000 22.26408 242 VAL A C 1
ATOM 1754 O O . VAL A 1 214 ? -30.26068 -50.06977 23.65309 1.000 25.64780 242 VAL A O 1
ATOM 1761 N N . VAL A 1 215 ? -31.72447 -51.74123 24.00671 1.000 23.87448 243 VAL A N 1
ATOM 1762 C CA . VAL A 1 215 ? -32.51620 -51.01304 24.99689 1.000 27.02551 243 VAL A CA 1
ATOM 1763 C C . VAL A 1 215 ? -32.19013 -51.62708 26.35352 1.000 21.24582 243 VAL A C 1
ATOM 1764 O O . VAL A 1 215 ? -32.29957 -52.85166 26.49941 1.000 23.10658 243 VAL A O 1
ATOM 1768 N N . PRO A 1 216 ? -31.74553 -50.84325 27.33879 1.000 22.64499 244 PRO A N 1
ATOM 1769 C CA . PRO A 1 216 ? -31.27804 -51.43265 28.60315 1.000 24.13320 244 PRO A CA 1
ATOM 1770 C C . PRO A 1 216 ? -32.41391 -51.96579 29.46601 1.000 26.21188 244 PRO A C 1
ATOM 1771 O O . PRO A 1 216 ? -33.54908 -51.48928 29.40309 1.000 25.80286 244 PRO A O 1
ATOM 1775 N N . ALA A 1 217 ? -32.08537 -52.96980 30.28419 1.000 24.86439 245 ALA A N 1
ATOM 1776 C CA . ALA A 1 217 ? -33.02582 -53.45998 31.28470 1.000 23.58122 245 ALA A CA 1
ATOM 1777 C C . ALA A 1 217 ? -33.39101 -52.33453 32.24818 1.000 26.34011 245 ALA A C 1
ATOM 1778 O O . ALA A 1 217 ? -32.52796 -51.57824 32.69067 1.000 25.58686 245 ALA A O 1
ATOM 1780 N N . GLY A 1 218 ? -34.68364 -52.20845 32.56485 1.000 27.55482 246 GLY A N 1
ATOM 1781 C CA . GLY A 1 218 ? -35.15928 -51.12375 33.41017 1.000 26.86573 246 GLY A CA 1
ATOM 1782 C C . GLY A 1 218 ? -35.67035 -49.89221 32.68309 1.000 27.26858 246 GLY A C 1
ATOM 1783 O O . GLY A 1 218 ? -36.21667 -48.99036 33.32897 1.000 29.99088 246 GLY A O 1
ATOM 1784 N N . MET A 1 219 ? -35.49967 -49.80262 31.35995 1.000 25.16431 247 MET A N 1
ATOM 1785 C CA . MET A 1 219 ? -36.08702 -48.68603 30.62471 1.000 22.75339 247 MET A CA 1
ATOM 1786 C C . MET A 1 219 ? -37.60114 -48.66053 30.82556 1.000 21.33395 247 MET A C 1
ATOM 1787 O O . MET A 1 219 ? -38.20740 -47.58779 30.93729 1.000 25.48253 247 MET A O 1
ATOM 1792 N N . TYR A 1 220 ? -38.22442 -49.84905 30.84940 1.000 25.71731 248 TYR A N 1
ATOM 1793 C CA . TYR A 1 220 ? -39.66917 -50.02083 30.94341 1.000 26.37508 248 TYR A CA 1
ATOM 1794 C C . TYR A 1 220 ? -40.00495 -51.13362 31.92538 1.000 22.57844 248 TYR A C 1
ATOM 1795 O O . TYR A 1 220 ? -39.28334 -52.12995 32.03540 1.000 27.14653 248 TYR A O 1
ATOM 1804 N N . SER A 1 221 ? -41.13274 -50.96795 32.62166 1.000 26.79020 249 SER A N 1
ATOM 1805 C CA A SER A 1 221 ? -41.61492 -52.02143 33.50385 0.438 31.03683 249 SER A CA 1
ATOM 1806 C CA B SER A 1 221 ? -41.62684 -52.01681 33.50077 0.562 31.05687 249 SER A CA 1
ATOM 1807 C C . SER A 1 221 ? -41.77033 -53.32117 32.73014 1.000 31.38582 249 SER A C 1
ATOM 1808 O O . SER A 1 221 ? -42.29432 -53.33765 31.61334 1.000 29.31543 249 SER A O 1
ATOM 1813 N N . GLY A 1 222 ? -41.27716 -54.40871 33.31173 1.000 27.92566 250 GLY A N 1
ATOM 1814 C CA . GLY A 1 222 ? -41.46223 -55.72590 32.74867 1.000 36.85878 250 GLY A CA 1
ATOM 1815 C C . GLY A 1 222 ? -40.40919 -56.18082 31.75911 1.000 31.48785 250 GLY A C 1
ATOM 1816 O O . GLY A 1 222 ? -40.33348 -57.37922 31.46448 1.000 46.99958 250 GLY A O 1
ATOM 1817 N N . THR A 1 223 ? -39.60587 -55.28024 31.22305 1.000 28.38941 251 THR A N 1
ATOM 1818 C CA . THR A 1 223 ? -38.50853 -55.68418 30.34868 1.000 36.59880 251 THR A CA 1
ATOM 1819 C C . THR A 1 223 ? -37.26027 -55.69610 31.22402 1.000 33.13701 251 THR A C 1
ATOM 1820 O O . THR A 1 223 ? -36.61180 -54.67682 31.46366 1.000 30.66062 251 THR A O 1
ATOM 1824 N N . ASP A 1 224 ? -36.95854 -56.88085 31.74093 1.000 26.20258 252 ASP A N 1
ATOM 1825 C CA . ASP A 1 224 ? -35.99318 -57.04963 32.81205 1.000 29.30339 252 ASP A CA 1
ATOM 1826 C C . ASP A 1 224 ? -34.65445 -57.56432 32.30581 1.000 34.09203 252 ASP A C 1
ATOM 1827 O O . ASP A 1 224 ? -33.75711 -57.82873 33.10835 1.000 31.26240 252 ASP A O 1
ATOM 1832 N N . GLN A 1 225 ? -34.50996 -57.71873 30.99190 1.000 28.42645 253 GLN A N 1
ATOM 1833 C CA . GLN A 1 225 ? -33.22873 -57.97006 30.35719 1.000 24.64751 253 GLN A CA 1
ATOM 1834 C C . GLN A 1 225 ? -33.09402 -56.99405 29.20123 1.000 27.59617 253 GLN A C 1
ATOM 1835 O O . GLN A 1 225 ? -34.08326 -56.44797 28.71476 1.000 27.31716 253 GLN A O 1
ATOM 1841 N N . GLU A 1 226 ? -31.85876 -56.75085 28.78232 1.000 23.71057 254 GLU A N 1
ATOM 1842 C CA . GLU A 1 226 ? -31.66733 -55.84613 27.66167 1.000 25.74355 254 GLU A CA 1
ATOM 1843 C C . GLU A 1 226 ? -32.27190 -56.44980 26.38812 1.000 25.11668 254 GLU A C 1
ATOM 1844 O O . GLU A 1 226 ? -32.43904 -57.66638 26.25879 1.000 26.35707 254 GLU A O 1
ATOM 1850 N N . VAL A 1 227 ? -32.63379 -55.57443 25.44897 1.000 23.06504 255 VAL A N 1
ATOM 1851 C CA . VAL A 1 227 ? -33.33452 -55.96823 24.22536 1.000 24.27742 255 VAL A CA 1
ATOM 1852 C C . VAL A 1 227 ? -32.50519 -55.50719 23.03763 1.000 21.43946 255 VAL A C 1
ATOM 1853 O O . VAL A 1 227 ? -32.33345 -54.29981 22.83317 1.000 22.14731 255 VAL A O 1
ATOM 1857 N N . LYS A 1 228 ? -32.01972 -56.45649 22.24392 1.000 23.19920 256 LYS A N 1
ATOM 1858 C CA . LYS A 1 228 ? -31.22616 -56.11782 21.06518 1.000 21.96572 256 LYS A CA 1
ATOM 1859 C C . LYS A 1 228 ? -32.11361 -56.02079 19.83768 1.000 22.07754 256 LYS A C 1
ATOM 1860 O O . LYS A 1 228 ? -33.08060 -56.77258 19.69542 1.000 22.40396 256 LYS A O 1
ATOM 1866 N N . SER A 1 229 ? -31.78019 -55.07460 18.95819 1.000 20.37197 257 SER A N 1
ATOM 1867 C CA . SER A 1 229 ? -32.44879 -54.93107 17.67005 1.000 20.35470 257 SER A CA 1
ATOM 1868 C C . SER A 1 229 ? -31.46855 -54.25480 16.71967 1.000 19.88586 257 SER A C 1
ATOM 1869 O O . SER A 1 229 ? -30.25361 -54.43653 16.85517 1.000 20.90824 257 SER A O 1
ATOM 1872 N N . PHE A 1 230 ? -31.97486 -53.50668 15.74576 1.000 21.01131 258 PHE A N 1
ATOM 1873 C CA . PHE A 1 230 ? -31.15819 -52.59604 14.96170 1.000 18.42528 258 PHE A CA 1
ATOM 1874 C C . PHE A 1 230 ? -31.80894 -51.22510 15.02092 1.000 17.87576 258 PHE A C 1
ATOM 1875 O O . PHE A 1 230 ? -32.99541 -51.10377 15.32540 1.000 20.52812 258 PHE A O 1
ATOM 1883 N N . GLY A 1 231 ? -31.02950 -50.18468 14.70848 1.000 18.61388 259 GLY A N 1
ATOM 1884 C CA . GLY A 1 231 ? -31.52124 -48.83102 14.82608 1.000 19.50890 259 GLY A CA 1
ATOM 1885 C C . GLY A 1 231 ? -30.99411 -47.92841 13.73009 1.000 23.54550 259 GLY A C 1
ATOM 1886 O O . GLY A 1 231 ? -30.02960 -48.25390 13.02289 1.000 20.77511 259 GLY A O 1
ATOM 1887 N N . VAL A 1 232 ? -31.66609 -46.78579 13.60681 1.000 19.85481 260 VAL A N 1
ATOM 1888 C CA . VAL A 1 232 ? -31.29949 -45.65247 12.76333 1.000 16.57387 260 VAL A CA 1
ATOM 1889 C C . VAL A 1 232 ? -31.03665 -44.47174 13.68493 1.000 19.92427 260 VAL A C 1
ATOM 1890 O O . VAL A 1 232 ? -31.17254 -44.58815 14.90880 1.000 21.48645 260 VAL A O 1
ATOM 1894 N N . ALA A 1 233 ? -30.63988 -43.33643 13.12040 1.000 19.64294 261 ALA A N 1
ATOM 1895 C CA . ALA A 1 233 ? -30.54235 -42.08926 13.86902 1.000 19.95440 261 ALA A CA 1
ATOM 1896 C C . ALA A 1 233 ? -31.66379 -41.14884 13.44845 1.000 17.75615 261 ALA A C 1
ATOM 1897 O O . ALA A 1 233 ? -31.99286 -41.03864 12.26650 1.000 20.08973 261 ALA A O 1
ATOM 1899 N N . ALA A 1 234 ? -32.22093 -40.42884 14.41038 1.000 17.57789 262 ALA A N 1
ATOM 1900 C CA . ALA A 1 234 ? -33.09452 -39.31800 14.06873 1.000 17.17111 262 ALA A CA 1
ATOM 1901 C C . ALA A 1 234 ? -32.25519 -38.16893 13.52719 1.000 19.36253 262 ALA A C 1
ATOM 1902 O O . ALA A 1 234 ? -31.19658 -37.85914 14.07063 1.000 22.15724 262 ALA A O 1
ATOM 1904 N N . THR A 1 235 ? -32.72210 -37.52659 12.45633 1.000 19.13550 263 THR A N 1
ATOM 1905 C CA . THR A 1 235 ? -31.99361 -36.39853 11.88033 1.000 18.94611 263 THR A CA 1
ATOM 1906 C C . THR A 1 235 ? -32.94882 -35.25030 11.59826 1.000 19.14978 263 THR A C 1
ATOM 1907 O O . THR A 1 235 ? -34.13784 -35.46209 11.35363 1.000 21.06670 263 THR A O 1
ATOM 1911 N N . LEU A 1 236 ? -32.43152 -34.02138 11.67041 1.000 19.03464 264 LEU A N 1
ATOM 1912 C CA . LEU A 1 236 ? -33.16921 -32.85096 11.21145 1.000 16.95585 264 LEU A CA 1
ATOM 1913 C C . LEU A 1 236 ? -32.72895 -32.55555 9.78483 1.000 20.27556 264 LEU A C 1
ATOM 1914 O O . LEU A 1 236 ? -31.52928 -32.36361 9.53706 1.000 21.37529 264 LEU A O 1
ATOM 1919 N N . VAL A 1 237 ? -33.68548 -32.50155 8.85977 1.000 20.46277 265 VAL A N 1
ATOM 1920 C CA . VAL A 1 237 ? -33.38793 -32.17246 7.46694 1.000 19.94891 265 VAL A CA 1
ATOM 1921 C C . VAL A 1 237 ? -34.17487 -30.93549 7.06569 1.000 25.35793 265 VAL A C 1
ATOM 1922 O O . VAL A 1 237 ? -35.14420 -30.54418 7.71307 1.000 22.56041 265 VAL A O 1
ATOM 1926 N N . THR A 1 238 ? -33.75627 -30.33360 5.95867 1.000 20.69974 266 THR A N 1
ATOM 1927 C CA . THR A 1 238 ? -34.41924 -29.15325 5.41342 1.000 19.45413 266 THR A CA 1
ATOM 1928 C C . THR A 1 238 ? -34.24061 -29.19470 3.89968 1.000 23.44804 266 THR A C 1
ATOM 1929 O O . THR A 1 238 ? -33.94863 -30.25009 3.32757 1.000 22.75692 266 THR A O 1
ATOM 1933 N N . THR A 1 239 ? -34.40593 -28.04844 3.24879 1.000 22.79625 267 THR A N 1
ATOM 1934 C CA . THR A 1 239 ? -34.20839 -27.94395 1.80939 1.000 22.93283 267 THR A CA 1
ATOM 1935 C C . THR A 1 239 ? -33.27589 -26.77928 1.51129 1.000 24.17852 267 THR A C 1
ATOM 1936 O O . THR A 1 239 ? -33.21906 -25.79721 2.25583 1.000 23.61117 267 THR A O 1
ATOM 1940 N N . GLU A 1 240 ? -32.54156 -26.90915 0.40275 1.000 26.25735 268 GLU A N 1
ATOM 1941 C CA . GLU A 1 240 ? -31.72273 -25.80740 -0.09721 1.000 28.05983 268 GLU A CA 1
ATOM 1942 C C . GLU A 1 240 ? -32.53299 -24.52853 -0.27593 1.000 25.91683 268 GLU A C 1
ATOM 1943 O O . GLU A 1 240 ? -31.97461 -23.42795 -0.22198 1.000 29.35015 268 GLU A O 1
ATOM 1949 N N . GLU A 1 241 ? -33.84836 -24.65139 -0.48436 1.000 27.15037 269 GLU A N 1
ATOM 1950 C CA . GLU A 1 241 ? -34.69445 -23.48055 -0.69278 1.000 27.08431 269 GLU A CA 1
ATOM 1951 C C . GLU A 1 241 ? -34.81818 -22.63168 0.56507 1.000 30.97627 269 GLU A C 1
ATOM 1952 O O . GLU A 1 241 ? -35.11642 -21.43654 0.46960 1.000 29.68887 269 GLU A O 1
ATOM 1958 N N . VAL A 1 242 ? -34.63320 -23.22445 1.74673 1.000 24.17641 270 VAL A N 1
ATO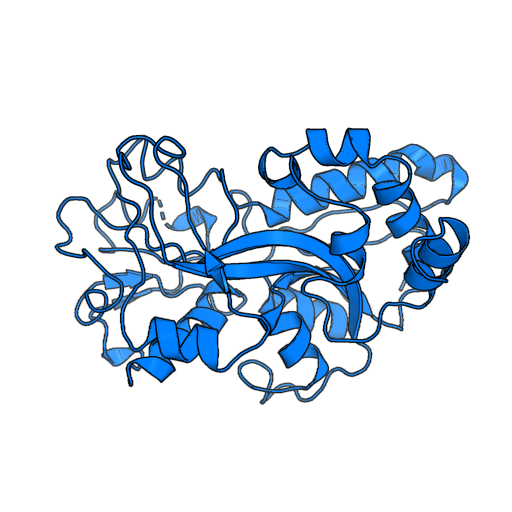M 1959 C CA . VAL A 1 242 ? -34.63262 -22.43199 2.97115 1.000 25.86290 270 VAL A CA 1
ATOM 1960 C C . VAL A 1 242 ? -33.35200 -21.61046 3.01984 1.000 27.78211 270 VAL A C 1
ATOM 1961 O O . VAL A 1 242 ? -32.27683 -22.07890 2.62004 1.000 26.33296 270 VAL A O 1
ATOM 1965 N N . SER A 1 243 ? -33.45532 -20.37015 3.49458 1.000 26.83651 271 SER A N 1
ATOM 1966 C CA . SER A 1 243 ? -32.30588 -19.48234 3.40827 1.000 30.50674 271 SER A CA 1
ATOM 1967 C C . SER A 1 243 ? -31.19891 -19.88382 4.37345 1.000 32.05578 271 SER A C 1
ATOM 1968 O O . SER A 1 243 ? -31.43445 -20.42437 5.46208 1.000 27.61911 271 SER A O 1
ATOM 1971 N N . GLU A 1 244 ? -29.96967 -19.57996 3.95829 1.000 27.14966 272 GLU A N 1
ATOM 1972 C CA . GLU A 1 244 ? -28.80718 -19.85626 4.78442 1.000 27.08940 272 GLU A CA 1
ATOM 1973 C C . GLU A 1 244 ? -28.92137 -19.20029 6.15675 1.000 28.86752 272 GLU A C 1
ATOM 1974 O O . GLU A 1 244 ? -28.55497 -19.80451 7.16958 1.000 27.97205 272 GLU A O 1
ATOM 1980 N N . ALA A 1 245 ? -29.43846 -17.97088 6.21686 1.000 26.05010 273 ALA A N 1
ATOM 1981 C CA . ALA A 1 245 ? -29.54918 -17.28604 7.50441 1.000 27.32474 273 ALA A CA 1
ATOM 1982 C C . ALA A 1 245 ? -30.48718 -18.02802 8.45214 1.000 24.69524 273 ALA A C 1
ATOM 1983 O O . ALA A 1 245 ? -30.22342 -18.11862 9.66195 1.000 28.03496 273 ALA A O 1
ATOM 1985 N N . VAL A 1 246 ? -31.59358 -18.55133 7.92879 1.000 24.83331 274 VAL A N 1
ATOM 1986 C CA . VAL A 1 246 ? -32.53617 -19.27269 8.78444 1.000 25.00634 274 VAL A CA 1
ATOM 1987 C C . VAL A 1 246 ? -31.89737 -20.54556 9.32829 1.000 25.47424 274 VAL A C 1
ATOM 1988 O O . VAL A 1 246 ? -31.96205 -20.82384 10.52998 1.000 23.39824 274 VAL A O 1
ATOM 1992 N N . VAL A 1 247 ? -31.26028 -21.33590 8.46001 1.000 23.70872 275 VAL A N 1
ATOM 1993 C CA . VAL A 1 247 ? -30.64943 -22.57442 8.93941 1.000 22.84088 275 VAL A CA 1
ATOM 1994 C C . VAL A 1 247 ? -29.48302 -22.27152 9.87251 1.000 24.61096 275 VAL A C 1
ATOM 1995 O O . VAL A 1 247 ? -29.28147 -22.95984 10.87848 1.000 22.59873 275 VAL A O 1
ATOM 1999 N N . TYR A 1 248 ? -28.71029 -21.22335 9.57294 1.000 24.23960 276 TYR A N 1
ATOM 2000 C CA . TYR A 1 248 ? -27.62461 -20.82060 10.45951 1.000 23.98590 276 TYR A CA 1
ATOM 2001 C C . TYR A 1 248 ? -28.14930 -20.51169 11.85841 1.000 23.27688 276 TYR A C 1
ATOM 2002 O O . TYR A 1 248 ? -27.62956 -21.01618 12.86186 1.000 22.26951 276 TYR A O 1
ATOM 2011 N N . ASN A 1 249 ? -29.21545 -19.71589 11.94329 1.000 24.99662 277 ASN A N 1
ATOM 2012 C CA . ASN A 1 249 ? -29.71186 -19.32360 13.26099 1.000 24.88064 277 ASN A CA 1
ATOM 2013 C C . ASN A 1 249 ? -30.31962 -20.50169 14.01203 1.000 23.56792 277 ASN A C 1
ATOM 2014 O O . ASN A 1 249 ? -30.19895 -20.58477 15.24343 1.000 23.65363 277 ASN A O 1
ATOM 2019 N N . LEU A 1 250 ? -30.98507 -21.41458 13.30321 1.000 23.01363 278 LEU A N 1
ATOM 2020 C CA . LEU A 1 250 ? -31.51342 -22.59662 13.98405 1.000 22.80044 278 LEU A CA 1
ATOM 2021 C C . LEU A 1 250 ? -30.38508 -23.48669 14.49114 1.000 22.18489 278 LEU A C 1
ATOM 2022 O O . LEU A 1 250 ? -30.42477 -23.97640 15.62861 1.000 21.93041 278 LEU A O 1
ATOM 2027 N N . THR A 1 251 ? -29.37526 -23.73857 13.64316 1.000 22.61858 279 THR A N 1
ATOM 2028 C CA . THR A 1 251 ? -28.25476 -24.57549 14.06298 1.000 23.81927 279 THR A CA 1
ATOM 2029 C C . THR A 1 251 ? -27.52194 -23.94908 15.24440 1.000 23.27155 279 THR A C 1
ATOM 2030 O O . THR A 1 251 ? -27.20176 -24.63056 16.22673 1.000 22.29071 279 THR A O 1
ATOM 2034 N N . LYS A 1 252 ? -27.26271 -22.64017 15.17250 1.000 24.11485 280 LYS A N 1
ATOM 2035 C CA . LYS A 1 252 ? -26.60491 -21.94449 16.27258 1.000 23.32255 280 LYS A CA 1
ATOM 2036 C C . LYS A 1 252 ? -27.43864 -22.00319 17.54774 1.000 23.82345 280 LYS A C 1
ATOM 2037 O O . LYS A 1 252 ? -26.89454 -22.14077 18.65013 1.000 24.01024 280 LYS A O 1
ATOM 2043 N N . ALA A 1 253 ? -28.76170 -21.90497 17.41809 1.000 25.22235 281 ALA A N 1
ATOM 2044 C CA . ALA A 1 253 ? -29.62822 -21.95466 18.59707 1.000 23.35308 281 ALA A CA 1
ATOM 2045 C C . ALA A 1 253 ? -29.44039 -23.25521 19.37493 1.000 24.02865 281 ALA A C 1
ATOM 2046 O O . ALA A 1 253 ? -29.35290 -23.24392 20.61147 1.000 24.81243 281 ALA A O 1
ATOM 2048 N N . VAL A 1 254 ? -29.35436 -24.38498 18.66662 1.000 20.96468 282 VAL A N 1
ATOM 2049 C CA . VAL A 1 254 ? -29.19572 -25.68107 19.32211 1.000 20.13398 282 VAL A CA 1
ATOM 2050 C C . VAL A 1 254 ? -27.77516 -25.84897 19.85419 1.000 23.71659 282 VAL A C 1
ATOM 2051 O O . VAL A 1 254 ? -27.56748 -26.22727 21.01469 1.000 24.56872 282 VAL A O 1
ATOM 2055 N N . PHE A 1 255 ? -26.76833 -25.57729 19.01747 1.000 23.93737 283 PHE A N 1
ATOM 2056 C CA . PHE A 1 255 ? -25.40061 -25.90804 19.42279 1.000 22.14245 283 PHE A CA 1
ATOM 2057 C C . PHE A 1 255 ? -24.83404 -24.92635 20.44903 1.000 23.85286 283 PHE A C 1
ATOM 2058 O O . PHE A 1 255 ? -24.09226 -25.33422 21.35363 1.000 27.07969 283 PHE A O 1
ATOM 2066 N N . GLU A 1 256 ? -25.17001 -23.63917 20.34363 1.000 25.96586 284 GLU A N 1
ATOM 2067 C CA . GLU A 1 256 ? -24.72557 -22.68843 21.36307 1.000 26.77620 284 GLU A CA 1
ATOM 2068 C C . GLU A 1 256 ? -25.48393 -22.84088 22.67760 1.000 32.08202 284 GLU A C 1
ATOM 2069 O O . GLU A 1 256 ? -25.05188 -22.28456 23.69252 1.000 29.34791 284 GLU A O 1
ATOM 2075 N N . ASN A 1 257 ? -26.59607 -23.56965 22.68356 1.000 26.14806 285 ASN A N 1
ATOM 2076 C CA . ASN A 1 257 ? -27.35060 -23.87905 23.89135 1.000 25.14058 285 ASN A CA 1
ATOM 2077 C C . ASN A 1 257 ? -27.38742 -25.38121 24.11869 1.000 29.68525 285 ASN A C 1
ATOM 2078 O O . ASN A 1 257 ? -28.38550 -25.93780 24.57495 1.000 26.83166 285 ASN A O 1
ATOM 2083 N N . PHE A 1 258 ? -26.26399 -26.04295 23.82522 1.000 27.36300 286 PHE A N 1
ATOM 2084 C CA . PHE A 1 258 ? -26.22763 -27.50040 23.80956 1.000 27.22721 286 PHE A CA 1
ATOM 2085 C C . PHE A 1 258 ? -26.51064 -28.08615 25.18475 1.000 26.14235 286 PHE A C 1
ATOM 2086 O O . PHE A 1 258 ? -27.22610 -29.08826 25.30073 1.000 29.08577 286 PHE A O 1
ATOM 2094 N N . ASP A 1 259 ? -25.95356 -27.48285 26.23706 1.000 28.80789 287 ASP A N 1
ATOM 2095 C CA . ASP A 1 259 ? -26.19234 -27.99348 27.58567 1.000 30.20300 287 ASP A CA 1
ATOM 2096 C C . ASP A 1 259 ? -27.65837 -27.88656 27.97917 1.000 28.86492 287 ASP A C 1
ATOM 2097 O O . ASP A 1 259 ? -28.14693 -28.70152 28.77130 1.000 31.59640 287 ASP A O 1
ATOM 2102 N N . THR A 1 260 ? -28.37418 -26.89750 27.44236 1.000 25.00209 288 THR A N 1
ATOM 2103 C CA . THR A 1 260 ? -29.81507 -26.81820 27.65570 1.000 22.92491 288 THR A CA 1
ATOM 2104 C C . THR A 1 260 ? -30.55220 -27.84042 26.80633 1.000 26.75830 288 THR A C 1
ATOM 2105 O O . THR A 1 260 ? -31.43775 -28.54771 27.29994 1.000 24.78181 288 THR A O 1
ATOM 2109 N N . PHE A 1 261 ? -30.19865 -27.91909 25.51724 1.000 24.56712 289 PHE A N 1
ATOM 2110 C CA . PHE A 1 261 ? -30.84330 -28.87408 24.62285 1.000 26.31601 289 PHE A CA 1
ATOM 2111 C C . PHE A 1 261 ? -30.82464 -30.28103 25.21384 1.000 24.90075 289 PHE A C 1
ATOM 2112 O O . PHE A 1 261 ? -31.84716 -30.97446 25.20822 1.000 24.72638 289 PHE A O 1
ATOM 2120 N N . THR A 1 262 ? -29.66886 -30.71908 25.73736 1.000 23.83494 290 THR A N 1
ATOM 2121 C CA . THR A 1 262 ? -29.56378 -32.10747 26.19284 1.000 23.13338 290 THR A CA 1
ATOM 2122 C C . THR A 1 262 ? -30.28892 -32.35656 27.50674 1.000 27.73435 290 THR A C 1
ATOM 2123 O O . THR A 1 262 ? -30.30537 -33.50163 27.97514 1.000 31.50767 290 THR A O 1
ATOM 2127 N N . ARG A 1 263 ? -30.86144 -31.31957 28.10796 1.000 25.80212 291 ARG A N 1
ATOM 2128 C CA . ARG A 1 263 ? -31.70039 -31.45383 29.28846 1.000 25.61542 291 ARG A CA 1
ATOM 2129 C C . ARG A 1 263 ? -33.18156 -31.44567 28.95963 1.000 30.46447 291 ARG A C 1
ATOM 2130 O O . ARG A 1 263 ? -34.00502 -31.58476 29.87202 1.000 31.56430 291 ARG A O 1
ATOM 2138 N N . LEU A 1 264 ? -33.54923 -31.28818 27.68761 1.000 27.26690 292 LEU A N 1
ATOM 2139 C CA . LEU A 1 264 ? -34.94651 -31.06382 27.34413 1.000 25.49012 292 LEU A CA 1
ATOM 2140 C C . LEU A 1 264 ? -35.73455 -32.34292 27.10125 1.000 37.76226 292 LEU A C 1
ATOM 2141 O O . LEU A 1 264 ? -36.96894 -32.31131 27.17776 1.000 34.58722 292 LEU A O 1
ATOM 2146 N N . HIS A 1 265 ? -35.06505 -33.45743 26.80466 1.000 25.39339 293 HIS A N 1
ATOM 2147 C CA . HIS A 1 265 ? -35.73102 -34.73176 26.62721 1.000 23.04398 293 HIS A CA 1
ATOM 2148 C C . HIS A 1 265 ? -34.70107 -35.76609 27.02748 1.000 22.41100 293 HIS A C 1
ATOM 2149 O O . HIS A 1 265 ? -33.52507 -35.63111 26.65945 1.000 25.56298 293 HIS A O 1
ATOM 2156 N N . PRO A 1 266 ? -35.09832 -36.79920 27.75828 1.000 25.21632 294 PRO A N 1
ATOM 2157 C CA . PRO A 1 266 ? -34.10757 -37.77175 28.21985 1.000 27.62303 294 PRO A CA 1
ATOM 2158 C C . PRO A 1 266 ? -33.42009 -38.52586 27.08498 1.000 31.51423 294 PRO A C 1
ATOM 2159 O O . PRO A 1 266 ? -32.29977 -39.01181 27.27621 1.000 32.03471 294 PRO A O 1
ATOM 2163 N N . ALA A 1 267 ? -34.00537 -38.56504 25.88290 1.000 24.45234 295 ALA A N 1
ATOM 2164 C CA . ALA A 1 267 ? -33.33212 -39.20168 24.75469 1.000 26.06401 295 ALA A CA 1
ATOM 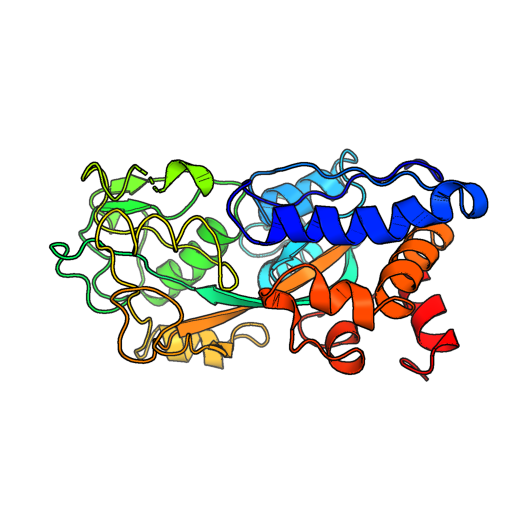2165 C C . ALA A 1 267 ? -32.09044 -38.43586 24.30591 1.000 28.95259 295 ALA A C 1
ATOM 2166 O O . ALA A 1 267 ? -31.25694 -39.00245 23.58802 1.000 29.80641 295 ALA A O 1
ATOM 2168 N N . PHE A 1 268 ? -31.93971 -37.17053 24.71189 1.000 24.86721 296 PHE A N 1
ATOM 2169 C CA . PHE A 1 268 ? -30.81579 -36.34169 24.28127 1.000 21.26477 296 PHE A CA 1
ATOM 2170 C C . PHE A 1 268 ? -29.63476 -36.36816 25.24953 1.000 23.08694 296 PHE A C 1
ATOM 2171 O O . PHE A 1 268 ? -28.65441 -35.65279 25.00976 1.000 25.28103 296 PHE A O 1
ATOM 2179 N N . ALA A 1 269 ? -29.71321 -37.15342 26.32681 1.000 26.68251 297 ALA A N 1
ATOM 2180 C CA . ALA A 1 269 ? -28.76977 -36.98663 27.43504 1.000 30.51108 297 ALA A CA 1
ATOM 2181 C C . ALA A 1 269 ? -27.32759 -37.23688 27.01123 1.000 34.08405 297 ALA A C 1
ATOM 2182 O O . ALA A 1 269 ? -26.40380 -36.64459 27.57913 1.000 33.58405 297 ALA A O 1
ATOM 2184 N N . ASN A 1 270 ? -27.11268 -38.10074 26.02152 1.000 27.25648 298 ASN A N 1
ATOM 2185 C CA . ASN A 1 270 ? -25.77103 -38.54462 25.66086 1.000 26.52660 298 ASN A CA 1
ATOM 2186 C C . ASN A 1 270 ? -25.33661 -38.08565 24.27404 1.000 28.54969 298 ASN A C 1
ATOM 2187 O O . ASN A 1 270 ? -24.36241 -38.62335 23.73061 1.000 27.89502 298 ASN A O 1
ATOM 2192 N N . LEU A 1 271 ? -26.01354 -37.09325 23.69698 1.000 23.20286 299 LEU A N 1
ATOM 2193 C CA . LEU A 1 271 ? -25.58221 -36.56781 22.40482 1.000 23.69154 299 LEU A CA 1
ATOM 2194 C C . LEU A 1 271 ? -24.20530 -35.92496 22.52180 1.000 25.52953 299 LEU A C 1
ATOM 2195 O O . LEU A 1 271 ? -23.78276 -35.47570 23.58995 1.000 26.99446 299 LEU A O 1
ATOM 2200 N N . LYS A 1 272 ? -23.51303 -35.88391 21.38919 1.000 27.18517 300 LYS A N 1
ATOM 2201 C CA . LYS A 1 272 ? -22.16533 -35.34795 21.26595 1.000 27.09687 300 LYS A CA 1
ATOM 2202 C C . LYS A 1 272 ? -22.13176 -34.44063 20.04419 1.000 24.55401 300 LYS A C 1
ATOM 2203 O O . LYS A 1 272 ? -22.52009 -34.86576 18.95113 1.000 26.27365 300 LYS A O 1
ATOM 2209 N N . LYS A 1 273 ? -21.69105 -33.18975 20.22735 1.000 26.55563 301 LYS A N 1
ATOM 2210 C CA . LYS A 1 273 ? -21.71687 -32.22552 19.12615 1.000 23.69019 301 LYS A CA 1
ATOM 2211 C C . LYS A 1 273 ? -21.06097 -32.77497 17.86591 1.000 28.35340 301 LYS A C 1
ATOM 2212 O O . LYS A 1 273 ? -21.60671 -32.64058 16.76811 1.000 24.64496 301 LYS A O 1
ATOM 2218 N N . GLU A 1 274 ? -19.87774 -33.38528 18.00074 1.000 28.59207 302 GLU A N 1
ATOM 2219 C CA . GLU A 1 274 ? -19.16079 -33.86430 16.82065 1.000 25.69884 302 GLU A CA 1
ATOM 2220 C C . GLU A 1 274 ? -19.94822 -34.92583 16.07137 1.000 27.35597 302 GLU A C 1
ATOM 2221 O O . GLU A 1 274 ? -19.97289 -34.92675 14.83309 1.000 28.04371 302 GLU A O 1
ATOM 2227 N N . ASP A 1 275 ? -20.59680 -35.84072 16.80035 1.000 28.74240 303 ASP A N 1
ATOM 2228 C CA . ASP A 1 275 ? -21.39049 -36.88123 16.15321 1.000 23.58774 303 ASP A CA 1
ATOM 2229 C C . ASP A 1 275 ? -22.63924 -36.29805 15.50256 1.000 21.93812 303 ASP A C 1
ATOM 2230 O O . ASP A 1 275 ? -23.10368 -36.79864 14.47088 1.000 27.43149 303 ASP A O 1
ATOM 2235 N N . MET A 1 276 ? -23.17355 -35.22690 16.08197 1.000 22.26384 304 MET A N 1
ATOM 2236 C CA . MET A 1 276 ? -24.38920 -34.62617 15.55829 1.000 20.32154 304 MET A CA 1
ATOM 2237 C C . MET A 1 276 ? -24.14288 -34.04447 14.17038 1.000 22.42016 304 MET A C 1
ATOM 2238 O O . MET A 1 276 ? -25.06428 -33.93940 13.35416 1.000 21.84248 304 MET A O 1
ATOM 2243 N N . VAL A 1 277 ? -22.89542 -33.66543 13.87809 1.000 22.85464 305 VAL A N 1
ATOM 2244 C CA . VAL A 1 277 ? -22.59139 -33.11895 12.56192 1.000 22.33791 305 VAL A CA 1
ATOM 2245 C C . VAL A 1 277 ? -22.59078 -34.21961 11.50950 1.000 21.71269 305 VAL A C 1
ATOM 2246 O O . VAL A 1 277 ? -23.10656 -34.03422 10.39773 1.000 23.41078 305 VAL A O 1
ATOM 2250 N N . THR A 1 278 ? -22.00491 -35.37392 11.82767 1.000 25.01793 306 THR A N 1
ATOM 2251 C CA . THR A 1 278 ? -21.69538 -36.37637 10.81148 1.000 25.51918 306 THR A CA 1
ATOM 2252 C C . THR A 1 278 ? -22.50423 -37.65777 10.91249 1.000 21.98315 306 THR A C 1
ATOM 2253 O O . THR A 1 278 ? -22.87983 -38.21061 9.88076 1.000 25.99086 306 THR A O 1
ATOM 2257 N N . ALA A 1 279 ? -22.73774 -38.17550 12.11893 1.000 23.69629 307 ALA A N 1
ATOM 2258 C CA . ALA A 1 279 ? -23.35660 -39.49187 12.26271 1.000 23.78137 307 ALA A CA 1
ATOM 2259 C C . ALA A 1 279 ? -24.77609 -39.48093 11.70946 1.000 26.16575 307 ALA A C 1
ATOM 2260 O O . ALA A 1 279 ? -25.56132 -38.58185 12.01492 1.000 26.06581 307 ALA A O 1
ATOM 2262 N N . GLY A 1 280 ? -25.11421 -40.47931 10.89287 1.000 25.19221 308 GLY A N 1
ATOM 2263 C CA . GLY A 1 280 ? -26.45906 -40.54273 10.35102 1.000 24.14308 308 GLY A CA 1
ATOM 2264 C C . GLY A 1 280 ? -26.75948 -39.56503 9.23885 1.000 24.83512 308 GLY A C 1
ATOM 2265 O O . GLY A 1 280 ? -27.88115 -39.57714 8.71161 1.000 22.66056 308 GLY A O 1
ATOM 2266 N N . ASN A 1 281 ? -25.80215 -38.71967 8.85088 1.000 22.60427 309 ASN A N 1
ATOM 2267 C CA . ASN A 1 281 ? -26.01058 -37.74011 7.79548 1.000 20.81086 309 ASN A CA 1
ATOM 2268 C C . ASN A 1 281 ? -25.24130 -38.17559 6.55587 1.000 24.45778 309 ASN A C 1
ATOM 2269 O O . ASN A 1 281 ? -24.00674 -38.17504 6.55215 1.000 28.49353 309 ASN A O 1
ATOM 2274 N N . SER A 1 282 ? -25.97689 -38.53141 5.51125 1.000 21.67464 310 SER A N 1
ATOM 2275 C CA . SER A 1 282 ? -25.40902 -39.10154 4.29450 1.000 24.02625 310 SER A CA 1
ATOM 2276 C C . SER A 1 282 ? -25.61314 -38.21100 3.08511 1.000 26.69109 310 SER A C 1
ATOM 2277 O O . SER A 1 282 ? -25.20859 -38.59077 1.97623 1.000 29.14014 310 SER A O 1
ATOM 2280 N N . ILE A 1 283 ? -26.24773 -37.06018 3.25916 1.000 23.39088 311 ILE A N 1
ATOM 2281 C CA . ILE A 1 283 ? -26.55519 -36.13215 2.17508 1.000 23.62848 311 ILE A CA 1
ATOM 2282 C C . ILE A 1 283 ? -25.92353 -34.79579 2.54883 1.000 21.79714 311 ILE A C 1
ATOM 2283 O O . ILE A 1 283 ? -25.50697 -34.59904 3.70170 1.000 24.72639 311 ILE A O 1
ATOM 2288 N N . PRO A 1 284 ? -25.78286 -33.86551 1.60041 1.000 24.15512 312 PRO A N 1
ATOM 2289 C CA A PRO A 1 284 ? -25.06483 -32.61790 1.90469 0.969 26.00386 312 PRO A CA 1
ATOM 2290 C CA B PRO A 1 284 ? -25.06304 -32.62047 1.90806 0.031 26.01370 312 PRO A CA 1
ATOM 2291 C C . PRO A 1 284 ? -25.70285 -31.83195 3.04657 1.000 27.80900 312 PRO A C 1
ATOM 2292 O O . PRO A 1 284 ? -26.92626 -31.72533 3.14994 1.000 25.75963 312 PRO A O 1
ATOM 2299 N N . LEU A 1 285 ? -24.85299 -31.28466 3.91036 1.000 24.62271 313 LEU A N 1
ATOM 2300 C CA . LEU A 1 285 ? -25.32163 -30.35528 4.93210 1.000 20.91605 313 LEU A CA 1
ATOM 2301 C C . LEU A 1 285 ? -25.77747 -29.06008 4.27864 1.000 27.63827 313 LEU A C 1
ATOM 2302 O O . LEU A 1 285 ? -25.18132 -28.58906 3.30163 1.000 24.80866 313 LEU A O 1
ATOM 2307 N N . HIS A 1 286 ? -26.83068 -28.46985 4.82686 1.000 23.80379 314 HIS A N 1
ATOM 2308 C CA . HIS A 1 286 ? -27.25696 -27.16406 4.35480 1.000 24.86310 314 HIS A CA 1
ATOM 2309 C C . HIS A 1 286 ? -26.14133 -26.14287 4.56607 1.000 25.00025 314 HIS A C 1
ATOM 2310 O O . HIS A 1 286 ? -25.48669 -26.14193 5.61749 1.000 24.66773 314 HIS A O 1
ATOM 2317 N N . PRO A 1 287 ? -25.90169 -25.26000 3.59391 1.000 25.28446 315 PRO A N 1
ATOM 2318 C CA . PRO A 1 287 ? -24.84597 -24.24384 3.75769 1.000 28.58277 315 PRO A CA 1
ATOM 2319 C C . PRO A 1 287 ? -24.96575 -23.40651 5.02424 1.000 27.05206 315 PRO A C 1
ATOM 2320 O O . PRO A 1 287 ? -23.93700 -22.98167 5.56439 1.000 29.02538 315 PRO A O 1
ATOM 2324 N N . GLY A 1 288 ? -26.18116 -23.14833 5.52117 1.000 25.11296 316 GLY A N 1
ATOM 2325 C CA . GLY A 1 288 ? -26.30499 -22.38703 6.75739 1.000 27.23231 316 GLY A CA 1
ATOM 2326 C C . GLY A 1 288 ? -25.78949 -23.14558 7.96606 1.000 26.98103 316 GLY A C 1
ATOM 2327 O O . GLY A 1 288 ? -25.23312 -22.55490 8.89950 1.000 23.98651 316 GLY A O 1
ATOM 2328 N N . ALA A 1 289 ? -25.97246 -24.46851 7.97302 1.000 24.19836 317 ALA A N 1
ATOM 2329 C CA . ALA A 1 289 ? -25.40305 -25.27525 9.04249 1.000 23.99953 317 ALA A CA 1
ATOM 2330 C C . ALA A 1 289 ? -23.88484 -25.31488 8.93395 1.000 25.75497 317 ALA A C 1
ATOM 2331 O O . ALA A 1 289 ? -23.17857 -25.17280 9.93568 1.000 25.38090 317 ALA A O 1
ATOM 2333 N N . VAL A 1 290 ? -23.36809 -25.49642 7.71885 1.000 27.88936 318 VAL A N 1
ATOM 2334 C CA . VAL A 1 290 ? -21.91886 -25.50336 7.52691 1.000 25.61416 318 VAL A CA 1
ATOM 2335 C C . VAL A 1 290 ? -21.30760 -24.20509 8.03213 1.000 25.87600 318 VAL A C 1
ATOM 2336 O O . VAL A 1 290 ? -20.26248 -24.21051 8.69765 1.000 27.62177 318 VAL A O 1
ATOM 2340 N N . LYS A 1 291 ? -21.95364 -23.07504 7.73166 1.000 26.70248 319 LYS A N 1
ATOM 2341 C CA . LYS A 1 291 ? -21.45145 -21.78260 8.18452 1.000 29.29043 319 LYS A CA 1
ATOM 2342 C C . LYS A 1 291 ? -21.28602 -21.75509 9.69837 1.000 31.22335 319 LYS A C 1
ATOM 2343 O O . LYS A 1 291 ? -20.24740 -21.31815 10.21136 1.000 31.14584 319 LYS A O 1
ATOM 2349 N N . TYR A 1 292 ? -22.29991 -22.22026 10.43967 1.000 25.22381 320 TYR A N 1
ATOM 2350 C CA . TYR A 1 292 ? -22.14836 -22.26142 11.88707 1.000 25.77593 320 TYR A CA 1
ATOM 2351 C C . TYR A 1 292 ? -21.05032 -23.23547 12.29317 1.000 26.39600 320 TYR A C 1
ATOM 2352 O O . TYR A 1 292 ? -20.24422 -22.93403 13.17991 1.000 28.11426 320 TYR A O 1
ATOM 2361 N N . TYR A 1 293 ? -21.02255 -24.42894 11.68955 1.000 25.57808 321 TYR A N 1
ATOM 2362 C CA . TYR A 1 293 ? -20.05426 -25.43327 12.12856 1.000 23.02095 321 TYR A CA 1
ATOM 2363 C C . TYR A 1 293 ? -18.62054 -24.95880 11.91269 1.000 27.02193 321 TYR A C 1
ATOM 2364 O O . TYR A 1 293 ? -17.73752 -25.27035 12.71698 1.000 30.69523 321 TYR A O 1
ATOM 2373 N N . LYS A 1 294 ? -18.38316 -24.18205 10.86054 1.000 29.83545 322 LYS A N 1
ATOM 2374 C CA . LYS A 1 294 ? -17.04612 -23.63670 10.64274 1.000 32.18681 322 LYS A CA 1
ATOM 2375 C C . LYS A 1 294 ? -16.70398 -22.58436 11.69093 1.000 35.88062 322 LYS A C 1
ATOM 2376 O O . LYS A 1 294 ? -15.58072 -22.56199 12.20620 1.000 34.64022 322 LYS A O 1
ATOM 2382 N N . GLU A 1 295 ? -17.66352 -21.71860 12.03814 1.000 30.32960 323 GLU A N 1
ATOM 2383 C CA . GLU A 1 295 ? -17.44254 -20.75970 13.11798 1.000 31.36031 323 GLU A CA 1
ATOM 2384 C C . GLU A 1 295 ? -17.09417 -21.46167 14.42275 1.000 36.82112 323 GLU A C 1
ATOM 2385 O O . GLU A 1 295 ? -16.22311 -21.00279 15.16866 1.000 38.49614 323 GLU A O 1
ATOM 2391 N N . ALA A 1 296 ? -17.77432 -22.56796 14.72429 1.000 30.76439 324 ALA A N 1
ATOM 2392 C CA . ALA A 1 296 ? -17.61687 -23.25753 15.99774 1.000 29.47819 324 ALA A CA 1
ATOM 2393 C C . ALA A 1 296 ? -16.44015 -24.21935 16.01565 1.000 30.27581 324 ALA A C 1
ATOM 2394 O O . ALA A 1 296 ? -16.17718 -24.82377 17.06075 1.000 35.64489 324 ALA A O 1
ATOM 2396 N N . GLY A 1 297 ? -15.74450 -24.39135 14.89240 1.000 32.87945 325 GLY A N 1
ATOM 2397 C CA . GLY A 1 297 ? -14.63278 -25.31553 14.83278 1.000 34.01790 325 GLY A CA 1
ATOM 2398 C C . GLY A 1 297 ? -15.01959 -26.77024 14.70918 1.000 42.71222 325 GLY A C 1
ATOM 2399 O O . GLY A 1 297 ? -14.15940 -27.64111 14.88462 1.000 34.82193 325 GLY A O 1
ATOM 2400 N N . LEU A 1 298 ? -16.29066 -27.06402 14.42424 1.000 31.40975 326 LEU A N 1
ATOM 2401 C CA . LEU A 1 298 ? -16.72676 -28.44112 14.24211 1.000 33.16633 326 LEU A CA 1
ATOM 2402 C C . LEU A 1 298 ? -16.45020 -28.94587 12.83721 1.000 34.61736 326 LEU A C 1
ATOM 2403 O O . LEU A 1 298 ? -16.34925 -30.15883 12.63287 1.000 36.51977 326 LEU A O 1
ATOM 2408 N N . ILE A 1 299 ? -16.34277 -28.04368 11.86872 1.000 30.73279 327 ILE A N 1
ATOM 2409 C CA . ILE A 1 299 ? -15.86849 -28.35417 10.52852 1.000 31.56778 327 ILE A CA 1
ATOM 2410 C C . ILE A 1 299 ? -14.69328 -27.42888 10.26088 1.000 38.07733 327 ILE A C 1
ATOM 2411 O O . ILE A 1 299 ? -14.78314 -26.22042 10.51155 1.000 35.49727 327 ILE A O 1
ATOM 2416 N N . LYS A 1 300 ? -13.58307 -27.99379 9.80505 1.000 47.74932 328 LYS A N 1
ATOM 2417 C CA . LYS A 1 300 ? -12.39807 -27.17729 9.56609 1.000 55.37310 328 LYS A CA 1
ATOM 2418 C C . LYS A 1 300 ? -12.45446 -26.53590 8.18482 1.000 58.22705 328 LYS A C 1
ATOM 2419 O O . LYS A 1 300 ? -12.96412 -27.11979 7.22573 1.000 56.80924 328 LYS A O 1
#

Foldseek 3Di:
DDQQEFEEEFEAPFFDRQLLQVLLQVLLVVCCVPSNHHYYYDHDQAAQCRLVVLVVPNHFKYKHWLVCLVCQQQCDQLSVVVGHDVQKAFQWWAFKWFWKKWFFPPLPAAAPVSQFAWFEAQEASRYPSNRVSVLLCVLVVHDCNSYPHHHHDGQVCPLVCRQVPVTGIYIDRGFPDTRSNQSNCVRRVIEIHAYDDDSQVCVQVPDVFKAKDWDQAPSHPNHRHIHIYIIGIITMMGGLPRDLSSSLSSLCSCPVCVVVSLVSDVSRVDDDVLCGHPPSGDHHHHNSSVVNCVVVVSDD